Protein AF-A0A3D8GXR9-F1 (afdb_monomer_lite)

Organism: NCBI:txid262076

Secondary structure (DSSP, 8-state):
---------------S-GGGS-HHHHHHHHHHH--S-HHHHHHHHHHHHHHHHHHHTTGGGTTT--TT-HHHHHHHHHHHHTSTTGGGS-GGGSS-SSHHHHHHHHHHHHHHS---HHHHHHHHHHHHHHHHHHHHHHHH----------HHHHHHHHHHHHHTT--HHHHHHHHHHHHHHHHHTT---

Sequence (189 aa):
MLRNRSLPVAPAETKFNQAILSKFEQILLAFDLSKAPVNVKKDTIENLRQKWSKLISIDPYLNWIDIKDEGQCRWLVDQVQNSGLSVFVPLDFAYPVDNKGRLLLLFSALDRSTYDEKIKVLFINDLKNKWARKKRKDDTEKVQCNLNVDAITKKNIKKLADQRGLKMGEYIDAIVAEDKERVLGQSEP

pLDDT: mean 79.65, std 15.21, range [34.62, 95.75]

Structure (mmCIF, N/CA/C/O backbone):
data_AF-A0A3D8GXR9-F1
#
_entry.id   AF-A0A3D8GXR9-F1
#
loop_
_atom_site.group_PDB
_atom_site.id
_atom_site.type_symbol
_atom_site.label_atom_id
_atom_site.label_alt_id
_atom_site.label_comp_id
_atom_site.label_asym_id
_atom_site.label_entity_id
_atom_site.label_seq_id
_atom_site.pdbx_PDB_ins_code
_atom_site.Cartn_x
_atom_site.Cartn_y
_atom_site.Cartn_z
_atom_site.occupancy
_atom_site.B_iso_or_equiv
_atom_site.auth_seq_id
_atom_site.auth_comp_id
_atom_site.auth_asym_id
_atom_site.auth_atom_id
_atom_site.pdbx_PDB_model_num
ATOM 1 N N . MET A 1 1 ? 35.252 2.506 -10.114 1.00 34.62 1 MET A N 1
ATOM 2 C CA . MET A 1 1 ? 34.515 3.586 -10.812 1.00 34.62 1 MET A CA 1
ATOM 3 C C . MET A 1 1 ? 33.731 2.986 -11.977 1.00 34.62 1 MET A C 1
ATOM 5 O O . MET A 1 1 ? 34.304 2.771 -13.036 1.00 34.62 1 MET A O 1
ATOM 9 N N . LEU A 1 2 ? 32.452 2.652 -11.783 1.00 36.78 2 LEU A N 1
ATOM 10 C CA . LEU A 1 2 ? 31.582 2.140 -12.850 1.00 36.78 2 LEU A CA 1
ATOM 11 C C . LEU A 1 2 ? 30.746 3.309 -13.382 1.00 36.78 2 LEU A C 1
ATOM 13 O O . LEU A 1 2 ? 29.913 3.859 -12.667 1.00 36.78 2 LEU A O 1
ATOM 17 N N . ARG A 1 3 ? 31.033 3.745 -14.615 1.00 35.22 3 ARG A N 1
ATOM 18 C CA . ARG A 1 3 ? 30.284 4.809 -15.295 1.00 35.22 3 ARG A CA 1
ATOM 19 C C . ARG A 1 3 ? 28.872 4.306 -15.603 1.00 35.22 3 ARG A C 1
ATOM 21 O O . ARG A 1 3 ? 28.720 3.384 -16.401 1.00 35.22 3 ARG A O 1
ATOM 28 N N . ASN A 1 4 ? 27.861 4.958 -15.028 1.00 41.22 4 ASN A N 1
ATOM 29 C CA . ASN A 1 4 ? 26.480 4.905 -15.505 1.00 41.22 4 ASN A CA 1
ATOM 30 C C . ASN A 1 4 ? 26.454 5.339 -16.977 1.00 41.22 4 ASN A C 1
ATOM 32 O O . ASN A 1 4 ? 26.516 6.528 -17.280 1.00 41.22 4 ASN A O 1
ATOM 36 N N . ARG A 1 5 ? 26.395 4.379 -17.903 1.00 37.16 5 ARG A N 1
ATOM 37 C CA . ARG A 1 5 ? 26.027 4.647 -19.295 1.00 37.16 5 ARG A CA 1
ATOM 38 C C . ARG A 1 5 ? 24.507 4.622 -19.366 1.00 37.16 5 ARG A C 1
ATOM 40 O O . ARG A 1 5 ? 23.906 3.576 -19.588 1.00 37.16 5 ARG A O 1
ATOM 47 N N . SER A 1 6 ? 23.889 5.770 -19.115 1.00 43.78 6 SER A N 1
ATOM 48 C CA . SER A 1 6 ? 22.517 6.029 -19.537 1.00 43.78 6 SER A CA 1
ATOM 49 C C . SER A 1 6 ? 22.441 5.805 -21.048 1.00 43.78 6 SER A C 1
ATOM 51 O O . SER A 1 6 ? 23.196 6.403 -21.813 1.00 43.78 6 SER A O 1
ATOM 53 N N . LEU A 1 7 ? 21.575 4.884 -21.474 1.00 44.34 7 LEU A N 1
ATOM 54 C CA . LEU A 1 7 ? 21.291 4.669 -22.888 1.00 44.34 7 LEU A CA 1
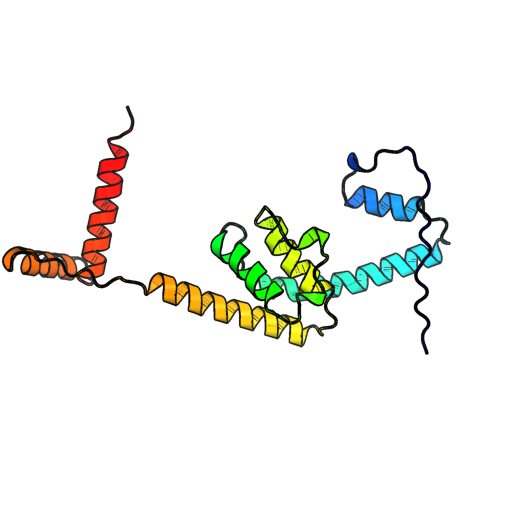ATOM 55 C C . LEU A 1 7 ? 20.668 5.958 -23.447 1.00 44.34 7 LEU A C 1
ATOM 57 O O . LEU A 1 7 ? 19.652 6.401 -22.906 1.00 44.34 7 LEU A O 1
ATOM 61 N N . PRO A 1 8 ? 21.218 6.560 -24.516 1.00 38.38 8 PRO A N 1
ATOM 62 C CA . PRO A 1 8 ? 20.509 7.588 -25.253 1.00 38.38 8 PRO A CA 1
ATOM 63 C C . PRO A 1 8 ? 19.414 6.880 -26.051 1.00 38.38 8 PRO A C 1
ATOM 65 O O . PRO A 1 8 ? 19.617 6.445 -27.184 1.00 38.38 8 PRO A O 1
ATOM 68 N N . VAL A 1 9 ? 18.250 6.700 -25.431 1.00 45.09 9 VAL A N 1
ATOM 69 C CA . VAL A 1 9 ? 17.035 6.322 -26.151 1.00 45.09 9 VAL A CA 1
ATOM 70 C C . VAL A 1 9 ? 16.564 7.589 -26.853 1.00 45.09 9 VAL A C 1
ATOM 72 O O . VAL A 1 9 ? 15.780 8.358 -26.308 1.00 45.09 9 VAL A O 1
ATOM 75 N N . ALA A 1 10 ? 17.112 7.860 -28.037 1.00 41.19 10 ALA A N 1
ATOM 76 C CA . ALA A 1 10 ? 16.493 8.827 -28.929 1.00 41.19 10 ALA A CA 1
ATOM 77 C C . ALA A 1 10 ? 15.095 8.279 -29.264 1.00 41.19 10 ALA A C 1
ATOM 79 O O . ALA A 1 10 ? 15.019 7.143 -29.749 1.00 41.19 10 ALA A O 1
ATOM 80 N N . PRO A 1 11 ? 14.001 9.008 -28.975 1.00 42.84 11 PRO A N 1
ATOM 81 C CA . PRO A 1 11 ? 12.680 8.565 -29.378 1.00 42.84 11 PRO A CA 1
ATOM 82 C C . PRO A 1 11 ? 12.699 8.460 -30.900 1.00 42.84 11 PRO A C 1
ATOM 84 O O . PRO A 1 11 ? 12.925 9.444 -31.601 1.00 42.84 11 PRO A O 1
ATOM 87 N N . ALA A 1 12 ? 12.543 7.244 -31.421 1.00 47.19 12 ALA A N 1
ATOM 88 C CA . ALA A 1 12 ? 12.293 7.074 -32.838 1.00 47.19 12 ALA A CA 1
ATOM 89 C C . ALA A 1 12 ? 10.987 7.817 -33.123 1.00 47.19 12 ALA A C 1
ATOM 91 O O . ALA A 1 12 ? 9.953 7.443 -32.565 1.00 47.19 12 ALA A O 1
ATOM 92 N N . GLU A 1 13 ? 11.055 8.879 -33.931 1.00 48.25 13 GLU A N 1
ATOM 93 C CA . GLU A 1 13 ? 9.899 9.619 -34.437 1.00 48.25 13 GLU A CA 1
ATOM 94 C C . GLU A 1 13 ? 9.012 8.659 -35.233 1.00 48.25 13 GLU A C 1
ATOM 96 O O . GLU A 1 13 ? 9.081 8.528 -36.452 1.00 48.25 13 GLU A O 1
ATOM 101 N N . THR A 1 14 ? 8.198 7.908 -34.511 1.00 49.50 14 THR A N 1
ATOM 102 C CA . THR A 1 14 ? 7.198 7.023 -35.063 1.00 49.50 14 THR A CA 1
ATOM 103 C C . THR A 1 14 ? 5.896 7.789 -34.956 1.00 49.50 14 THR A C 1
ATOM 105 O O . THR A 1 14 ? 5.399 8.038 -33.863 1.00 49.50 14 THR A O 1
ATOM 108 N N . LYS A 1 15 ? 5.316 8.157 -36.106 1.00 57.66 15 LYS A N 1
ATOM 109 C CA . LYS A 1 15 ? 3.950 8.709 -36.238 1.00 57.66 15 LYS A CA 1
ATOM 110 C C . LYS A 1 15 ? 2.859 7.707 -35.805 1.00 57.66 15 LYS A C 1
ATOM 112 O O . LYS A 1 15 ? 1.714 7.798 -36.234 1.00 57.66 15 LYS A O 1
ATOM 117 N N . PHE A 1 16 ? 3.228 6.705 -35.016 1.00 61.62 16 PHE A N 1
ATOM 118 C CA . PHE A 1 16 ? 2.377 5.630 -34.562 1.00 61.62 16 PHE A CA 1
ATOM 119 C C . PHE A 1 16 ? 1.828 6.000 -33.189 1.00 61.62 16 PHE A C 1
ATOM 121 O O . PHE A 1 16 ? 2.589 6.251 -32.253 1.00 61.62 16 PHE A O 1
ATOM 128 N N . ASN A 1 17 ? 0.503 6.037 -33.066 1.00 67.94 17 ASN A N 1
ATOM 129 C CA . ASN A 1 17 ? -0.137 6.304 -31.790 1.00 67.94 17 ASN A CA 1
ATOM 130 C C . ASN A 1 17 ? 0.010 5.083 -30.868 1.00 67.94 17 ASN A C 1
ATOM 132 O O . ASN A 1 17 ? -0.800 4.157 -30.892 1.00 67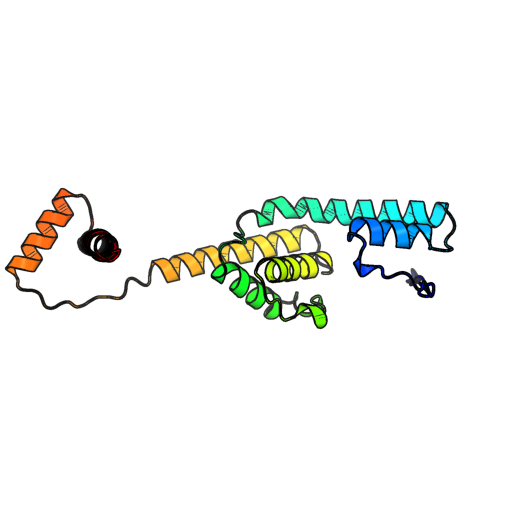.94 17 ASN A O 1
ATOM 136 N N . GLN A 1 18 ? 1.055 5.097 -30.041 1.00 62.25 18 GLN A N 1
ATOM 137 C CA . GLN A 1 18 ? 1.363 4.027 -29.090 1.00 62.25 18 GLN A CA 1
ATOM 138 C C . GLN A 1 18 ? 0.283 3.851 -28.006 1.00 62.25 18 GLN A C 1
ATOM 140 O O . GLN A 1 18 ? 0.263 2.816 -27.347 1.00 62.25 18 GLN A O 1
ATOM 145 N N . ALA A 1 19 ? -0.648 4.803 -27.846 1.00 69.06 19 ALA A N 1
ATOM 146 C CA . ALA A 1 19 ? -1.735 4.715 -26.866 1.00 69.06 19 ALA A CA 1
ATOM 147 C C . ALA A 1 19 ? -2.765 3.611 -27.174 1.00 69.06 19 ALA A C 1
ATOM 149 O O . ALA A 1 19 ? -3.547 3.254 -26.298 1.00 69.06 19 ALA A O 1
ATOM 150 N N . ILE A 1 20 ? -2.768 3.074 -28.399 1.00 77.88 20 ILE A N 1
ATOM 151 C CA . ILE A 1 20 ? -3.655 1.976 -28.818 1.00 77.88 20 ILE A CA 1
ATOM 152 C C . ILE A 1 20 ? -3.109 0.616 -28.344 1.00 77.88 20 ILE A C 1
ATOM 154 O O . ILE A 1 20 ? -3.858 -0.348 -28.215 1.00 77.88 20 ILE A O 1
ATOM 158 N N . LEU A 1 21 ? -1.807 0.539 -28.059 1.00 79.94 21 LEU A N 1
ATOM 159 C CA . LEU A 1 21 ? -1.147 -0.681 -27.608 1.00 79.94 21 LEU A CA 1
ATOM 160 C C . LEU A 1 21 ? -1.296 -0.869 -26.099 1.00 79.94 21 LEU A C 1
ATOM 162 O O . LEU A 1 21 ? -1.211 0.087 -25.322 1.00 79.94 21 LEU A O 1
ATOM 166 N N . SER A 1 22 ? -1.413 -2.122 -25.669 1.00 83.00 22 SER A N 1
ATOM 167 C CA . SER A 1 22 ? -1.255 -2.490 -24.265 1.00 83.00 22 SER A CA 1
ATOM 168 C C . SER A 1 22 ? 0.151 -2.140 -23.760 1.00 83.00 22 SER A C 1
ATOM 170 O O . SER A 1 22 ? 1.116 -2.074 -24.523 1.00 83.00 22 SER A O 1
ATOM 172 N N . LYS A 1 23 ? 0.313 -1.966 -22.441 1.00 78.88 23 LYS A N 1
ATOM 173 C CA . LYS A 1 23 ? 1.634 -1.671 -21.847 1.00 78.88 23 LYS A CA 1
ATOM 174 C C . LYS A 1 23 ? 2.688 -2.723 -22.201 1.00 78.88 23 LYS A C 1
ATOM 176 O O . LYS A 1 23 ? 3.853 -2.386 -22.371 1.00 78.88 23 LYS A O 1
ATOM 181 N N . PHE A 1 24 ? 2.283 -3.987 -22.309 1.00 79.62 24 PHE A N 1
ATOM 182 C CA . PHE A 1 24 ? 3.176 -5.074 -22.695 1.00 79.62 24 PHE A CA 1
ATOM 183 C C . PHE A 1 24 ? 3.666 -4.915 -24.141 1.00 79.62 24 PHE A C 1
ATOM 185 O O . PHE A 1 24 ? 4.868 -4.969 -24.391 1.00 79.62 24 PHE A O 1
ATOM 192 N N . GLU A 1 25 ? 2.759 -4.629 -25.075 1.00 84.56 25 GLU A N 1
ATOM 193 C CA . GLU A 1 25 ? 3.096 -4.385 -26.483 1.00 84.56 25 GLU A CA 1
ATOM 194 C C . GLU A 1 25 ? 3.952 -3.129 -26.665 1.00 84.56 25 GLU A C 1
ATOM 196 O O . GLU A 1 25 ? 4.867 -3.132 -27.481 1.00 84.56 25 GLU A O 1
ATOM 201 N N . GLN A 1 26 ? 3.723 -2.078 -25.870 1.00 83.25 26 GLN A N 1
ATOM 202 C CA . GLN A 1 26 ? 4.579 -0.886 -25.870 1.00 83.25 26 GLN A CA 1
ATOM 203 C C . GLN A 1 26 ? 6.020 -1.220 -25.454 1.00 83.25 26 GLN A C 1
ATOM 205 O O . GLN A 1 26 ? 6.968 -0.734 -26.071 1.00 83.25 26 GLN A O 1
ATOM 210 N N . ILE A 1 27 ? 6.202 -2.072 -24.436 1.00 84.50 27 ILE A N 1
ATOM 211 C CA . ILE A 1 27 ? 7.532 -2.526 -24.004 1.00 84.50 27 ILE A CA 1
ATOM 212 C C . ILE A 1 27 ? 8.196 -3.356 -25.107 1.00 84.50 27 ILE A C 1
ATOM 214 O O . ILE A 1 27 ? 9.360 -3.112 -25.423 1.00 84.50 27 ILE A O 1
ATOM 218 N N . LEU A 1 28 ? 7.470 -4.303 -25.711 1.00 85.56 28 LEU A N 1
ATOM 219 C CA . LEU A 1 28 ? 7.991 -5.111 -26.819 1.00 85.56 28 LEU A CA 1
ATOM 220 C C . LEU A 1 28 ? 8.413 -4.234 -27.999 1.00 85.56 28 LEU A C 1
ATOM 222 O O . LEU A 1 28 ? 9.552 -4.325 -28.452 1.00 85.56 28 LEU A O 1
ATOM 226 N N . LEU A 1 29 ? 7.547 -3.308 -28.413 1.00 87.19 29 LEU A N 1
ATOM 227 C CA . LEU A 1 29 ? 7.825 -2.375 -29.498 1.00 87.19 29 LEU A CA 1
ATOM 228 C C . LEU A 1 29 ? 9.066 -1.519 -29.205 1.00 87.19 29 LEU A C 1
ATOM 230 O O . LEU A 1 29 ? 9.876 -1.285 -30.099 1.00 87.19 29 LEU A O 1
ATOM 234 N N . ALA A 1 30 ? 9.264 -1.082 -27.958 1.00 86.56 30 ALA A N 1
ATOM 235 C CA . ALA A 1 30 ? 10.462 -0.339 -27.569 1.00 86.56 30 ALA A CA 1
ATOM 236 C C . ALA A 1 30 ? 11.746 -1.173 -27.738 1.00 86.56 30 ALA A C 1
ATOM 238 O O . ALA A 1 30 ? 12.772 -0.651 -28.187 1.00 86.56 30 ALA A O 1
ATOM 239 N N . PHE A 1 31 ? 11.701 -2.470 -27.419 1.00 86.38 31 PHE A N 1
ATOM 240 C CA . PHE A 1 31 ? 12.819 -3.376 -27.680 1.00 86.38 31 PHE A CA 1
ATOM 241 C C . PHE A 1 31 ? 13.012 -3.638 -29.171 1.00 86.38 31 PHE A C 1
ATOM 243 O O . PHE A 1 31 ? 14.158 -3.648 -29.620 1.00 86.38 31 PHE A O 1
ATOM 250 N N . ASP A 1 32 ? 11.944 -3.795 -29.947 1.00 85.31 32 ASP A N 1
ATOM 251 C CA . ASP A 1 32 ? 12.024 -4.058 -31.386 1.00 85.31 32 ASP A CA 1
ATOM 252 C C . ASP A 1 32 ? 12.586 -2.857 -32.154 1.00 85.31 32 ASP A C 1
ATOM 254 O O . ASP A 1 32 ? 13.546 -3.005 -32.913 1.00 85.31 32 ASP A O 1
ATOM 258 N N . LEU A 1 33 ? 12.083 -1.651 -31.873 1.00 87.25 33 LEU A N 1
ATOM 259 C CA . LEU A 1 33 ? 12.524 -0.398 -32.498 1.00 87.25 33 LEU A CA 1
ATOM 260 C C . LEU A 1 33 ? 13.903 0.078 -32.023 1.00 87.25 33 LEU A C 1
ATOM 262 O O . LEU A 1 33 ? 14.523 0.936 -32.657 1.00 87.25 33 LEU A O 1
ATOM 266 N N . SER A 1 34 ? 14.407 -0.455 -30.909 1.00 86.44 34 SER A N 1
ATOM 267 C CA . SER A 1 34 ? 15.740 -0.120 -30.418 1.00 86.44 34 SER A CA 1
ATOM 268 C C . SER A 1 34 ? 16.815 -0.531 -31.430 1.00 86.44 34 SER A C 1
ATOM 270 O O . SER A 1 34 ? 16.902 -1.689 -31.841 1.00 86.44 34 SER A O 1
ATOM 272 N N . LYS A 1 35 ? 17.705 0.407 -31.777 1.00 90.06 35 LYS A N 1
ATOM 273 C CA . LYS A 1 35 ? 18.884 0.160 -32.632 1.00 90.06 35 LYS A CA 1
ATOM 274 C C . LYS A 1 35 ? 20.005 -0.605 -31.914 1.00 90.06 35 LYS A C 1
ATOM 276 O O . LYS A 1 35 ? 21.075 -0.805 -32.484 1.00 90.06 35 LYS A O 1
ATOM 281 N N . ALA A 1 36 ? 19.801 -0.987 -30.653 1.00 87.38 36 ALA A N 1
ATOM 282 C CA . ALA A 1 36 ? 20.802 -1.714 -29.888 1.00 87.38 36 ALA A CA 1
ATOM 283 C C . ALA A 1 36 ? 21.084 -3.098 -30.510 1.00 87.38 36 ALA A C 1
ATOM 285 O O . ALA A 1 36 ? 20.162 -3.755 -30.998 1.00 87.38 36 ALA A O 1
ATOM 286 N N . PRO A 1 37 ? 22.331 -3.588 -30.457 1.00 91.56 37 PRO A N 1
ATOM 287 C CA . PRO A 1 37 ? 22.656 -4.958 -30.839 1.00 91.56 37 PRO A CA 1
ATOM 288 C C . PRO A 1 37 ? 21.847 -6.006 -30.054 1.00 91.56 37 PRO A C 1
ATOM 290 O O . PRO A 1 37 ? 21.495 -5.800 -28.890 1.00 91.56 37 PRO A O 1
ATOM 293 N N . VAL A 1 38 ? 21.580 -7.162 -30.672 1.00 89.38 38 VAL A N 1
ATOM 294 C CA . VAL A 1 38 ? 20.742 -8.230 -30.088 1.00 89.38 38 VAL A CA 1
ATOM 295 C C . VAL A 1 38 ? 21.271 -8.723 -28.737 1.00 89.38 38 VAL A C 1
ATOM 297 O O . VAL A 1 38 ? 20.482 -8.978 -27.832 1.00 89.38 38 VAL A O 1
ATOM 300 N N . ASN A 1 39 ? 22.590 -8.829 -28.568 1.00 90.38 39 ASN A N 1
ATOM 301 C CA . ASN A 1 39 ? 23.204 -9.203 -27.290 1.00 90.38 39 ASN A CA 1
ATOM 302 C C . ASN A 1 39 ? 22.903 -8.175 -26.188 1.00 90.38 39 ASN A C 1
ATOM 304 O O . ASN A 1 39 ? 22.475 -8.562 -25.110 1.00 90.38 39 ASN A O 1
ATOM 308 N N . VAL A 1 40 ? 22.995 -6.875 -26.486 1.00 89.19 40 VAL A N 1
ATOM 309 C CA . VAL A 1 40 ? 22.658 -5.809 -25.526 1.00 89.19 40 VAL A CA 1
ATOM 310 C C . VAL A 1 40 ? 21.181 -5.868 -25.134 1.00 89.19 40 VAL A C 1
ATOM 312 O O . VAL A 1 40 ? 20.845 -5.692 -23.963 1.00 89.19 40 VAL A O 1
ATOM 315 N N . LYS A 1 41 ? 20.284 -6.153 -26.089 1.00 88.62 41 LYS A N 1
ATOM 316 C CA . LYS A 1 41 ? 18.857 -6.358 -25.795 1.00 88.62 41 LYS A CA 1
ATOM 317 C C . LYS A 1 41 ? 18.651 -7.561 -24.867 1.00 88.62 41 LYS A C 1
ATOM 319 O O . LYS A 1 41 ? 17.957 -7.423 -23.864 1.00 88.62 41 LYS A O 1
ATOM 324 N N . LYS A 1 42 ? 19.291 -8.702 -25.154 1.00 89.25 42 LYS A N 1
ATOM 325 C CA . LYS A 1 42 ? 19.232 -9.910 -24.308 1.00 89.25 42 LYS A CA 1
ATOM 326 C C . LYS A 1 42 ? 19.735 -9.643 -22.890 1.00 89.25 42 LYS A C 1
ATOM 328 O O . LYS A 1 42 ? 19.021 -9.945 -21.939 1.00 89.25 42 LYS A O 1
ATOM 333 N N . ASP A 1 43 ? 20.895 -9.005 -22.750 1.00 90.94 43 ASP A N 1
ATOM 334 C CA . ASP A 1 43 ? 21.467 -8.654 -21.446 1.00 90.94 43 ASP A CA 1
ATOM 335 C C . ASP A 1 43 ? 20.557 -7.687 -20.681 1.00 90.94 43 ASP A C 1
ATOM 337 O O . ASP A 1 43 ? 20.410 -7.777 -19.463 1.00 90.94 43 ASP A O 1
ATOM 341 N N . THR A 1 44 ? 19.909 -6.756 -21.385 1.00 88.88 44 THR A N 1
ATOM 342 C CA . THR A 1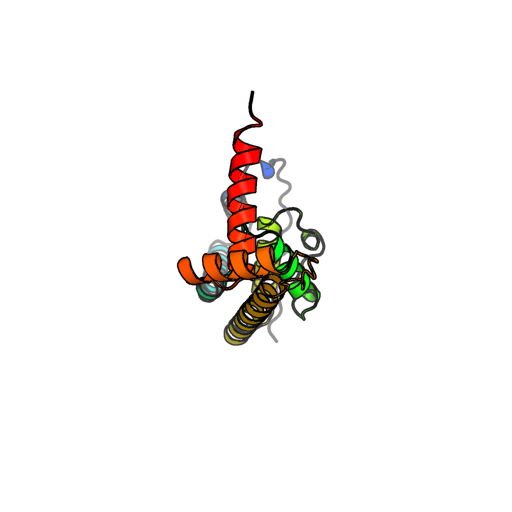 44 ? 18.949 -5.826 -20.777 1.00 88.88 44 THR A CA 1
ATOM 343 C C . THR A 1 44 ? 17.714 -6.563 -20.270 1.00 88.88 44 THR A C 1
ATOM 345 O O . THR A 1 44 ? 17.291 -6.320 -19.142 1.00 88.88 44 THR A O 1
ATOM 348 N N . ILE A 1 45 ? 17.153 -7.478 -21.067 1.00 88.25 45 ILE A N 1
ATOM 349 C CA . ILE A 1 45 ? 16.004 -8.299 -20.667 1.00 88.25 45 ILE A CA 1
ATOM 350 C C . ILE A 1 45 ? 16.362 -9.144 -19.444 1.00 88.25 45 ILE A C 1
ATOM 352 O O . ILE A 1 45 ? 15.600 -9.156 -18.483 1.00 88.25 45 ILE A O 1
ATOM 356 N N . GLU A 1 46 ? 17.527 -9.791 -19.437 1.00 90.00 46 GLU A N 1
ATOM 357 C CA . GLU A 1 46 ? 17.964 -10.612 -18.305 1.00 90.00 46 GLU A CA 1
ATOM 358 C C . GLU A 1 46 ? 18.154 -9.766 -17.036 1.00 90.00 46 GLU A C 1
ATOM 360 O O . GLU A 1 46 ? 17.649 -10.112 -15.967 1.00 90.00 46 GLU A O 1
ATOM 365 N N . ASN A 1 47 ? 18.768 -8.585 -17.158 1.00 87.62 47 ASN A N 1
ATOM 366 C CA . ASN A 1 47 ? 18.886 -7.637 -16.049 1.00 87.62 47 ASN A CA 1
ATOM 367 C C . ASN A 1 47 ? 17.521 -7.164 -15.527 1.00 87.62 47 ASN A C 1
ATOM 369 O O . ASN A 1 47 ? 17.335 -7.035 -14.315 1.00 87.62 47 ASN A O 1
ATOM 373 N N . LEU A 1 48 ? 16.561 -6.882 -16.413 1.00 85.50 48 LEU A N 1
ATOM 374 C CA . LEU A 1 48 ? 15.198 -6.518 -16.014 1.00 85.50 48 LEU A CA 1
ATOM 375 C C . LEU A 1 48 ? 14.511 -7.678 -15.298 1.00 85.50 48 LEU A C 1
ATOM 377 O O . LEU A 1 48 ? 13.894 -7.465 -14.260 1.00 85.50 48 LEU A O 1
ATOM 381 N N . ARG A 1 49 ? 14.687 -8.904 -15.793 1.00 85.25 49 ARG A N 1
ATOM 382 C CA . ARG A 1 49 ? 14.121 -10.118 -15.206 1.00 85.25 49 ARG A CA 1
ATOM 383 C C . ARG A 1 49 ? 14.634 -10.350 -13.785 1.00 85.25 49 ARG A C 1
ATOM 385 O O . ARG A 1 49 ? 13.831 -10.575 -12.885 1.00 85.25 49 ARG A O 1
ATOM 392 N N . GLN A 1 50 ? 15.940 -10.194 -13.564 1.00 82.56 50 GLN A N 1
ATOM 393 C CA . GLN A 1 50 ? 16.555 -10.282 -12.234 1.00 82.56 50 GLN A CA 1
ATOM 394 C C . GLN A 1 50 ? 16.120 -9.152 -11.294 1.00 82.56 50 GLN A C 1
ATOM 396 O O . GLN A 1 50 ? 16.009 -9.351 -10.084 1.00 82.56 50 GLN A O 1
ATOM 401 N N . LYS A 1 51 ? 15.888 -7.944 -11.820 1.00 80.12 51 LYS A N 1
ATOM 402 C CA . LYS A 1 51 ? 15.338 -6.844 -11.016 1.00 80.12 51 LYS A CA 1
ATOM 403 C C . LYS A 1 51 ? 13.898 -7.139 -10.615 1.00 80.12 51 LYS A C 1
ATOM 405 O O . LYS A 1 51 ? 13.581 -7.031 -9.439 1.00 80.12 51 LYS A O 1
ATOM 410 N N . TRP A 1 52 ? 13.056 -7.556 -11.558 1.00 80.31 52 TRP A N 1
ATOM 411 C CA . TRP A 1 52 ? 11.648 -7.861 -11.308 1.00 80.31 52 TRP A CA 1
ATOM 412 C C . TRP A 1 52 ? 11.452 -9.078 -10.404 1.00 80.31 52 TRP A C 1
ATOM 414 O O . TRP A 1 52 ? 10.562 -9.051 -9.560 1.00 80.31 52 TRP A O 1
ATOM 424 N N . SER A 1 53 ? 12.308 -10.103 -10.480 1.00 76.56 53 SER A N 1
ATOM 425 C CA . SER A 1 53 ? 12.220 -11.256 -9.572 1.00 76.56 53 SER A CA 1
ATOM 426 C C . SER A 1 53 ? 12.401 -10.864 -8.102 1.00 76.56 53 SER A C 1
ATOM 428 O O . SER A 1 53 ? 11.768 -11.454 -7.234 1.00 76.56 53 SER A O 1
ATOM 430 N N . LYS A 1 54 ? 13.220 -9.843 -7.817 1.00 72.19 54 LYS A N 1
ATOM 431 C CA . LYS A 1 54 ? 13.392 -9.287 -6.462 1.00 72.19 54 LYS A CA 1
ATOM 432 C C . LYS A 1 54 ? 12.205 -8.444 -5.994 1.00 72.19 54 LYS A C 1
ATOM 434 O O . LYS A 1 54 ? 12.078 -8.196 -4.805 1.00 72.19 54 LYS A O 1
ATOM 439 N N . LEU A 1 55 ? 11.366 -7.961 -6.909 1.00 71.88 55 LEU A N 1
ATOM 440 C CA . LEU A 1 55 ? 10.143 -7.241 -6.543 1.00 71.88 55 LEU A CA 1
ATOM 441 C C . LEU A 1 55 ? 9.057 -8.234 -6.113 1.00 71.88 55 LEU A C 1
ATOM 443 O O . LEU A 1 55 ? 8.373 -8.010 -5.119 1.00 71.88 55 LEU A O 1
ATOM 447 N N . ILE A 1 56 ? 8.973 -9.378 -6.803 1.00 66.06 56 ILE A N 1
ATOM 448 C CA . ILE A 1 56 ? 8.025 -10.461 -6.496 1.00 66.06 56 ILE A CA 1
ATOM 449 C C . ILE A 1 56 ? 8.232 -11.019 -5.079 1.00 66.06 56 ILE A C 1
ATOM 451 O O . ILE A 1 56 ? 7.264 -11.406 -4.432 1.00 66.06 56 ILE A O 1
ATOM 455 N N . SER A 1 57 ? 9.461 -11.036 -4.551 1.00 74.50 57 SER A N 1
ATOM 456 C CA . SER A 1 57 ? 9.717 -11.579 -3.208 1.00 74.50 57 SER A CA 1
ATOM 457 C C . SER A 1 57 ? 9.093 -10.758 -2.071 1.00 74.50 57 SER A C 1
ATOM 459 O O . SER A 1 57 ? 8.873 -11.287 -0.982 1.00 74.50 57 SER A O 1
ATOM 461 N N . ILE A 1 58 ? 8.751 -9.491 -2.323 1.00 79.88 58 ILE A N 1
ATOM 462 C CA . ILE A 1 58 ? 8.134 -8.589 -1.341 1.00 79.88 58 ILE A CA 1
ATOM 463 C C . ILE A 1 58 ? 6.600 -8.702 -1.350 1.00 79.88 58 ILE A C 1
ATOM 465 O O . ILE A 1 58 ? 5.952 -8.400 -0.347 1.00 79.88 58 ILE A O 1
ATOM 469 N N . ASP A 1 59 ? 6.019 -9.192 -2.446 1.00 82.19 59 ASP A N 1
ATOM 470 C CA . ASP A 1 59 ? 4.572 -9.303 -2.664 1.00 82.19 59 ASP A CA 1
ATOM 471 C C . ASP A 1 59 ? 3.813 -10.011 -1.517 1.00 82.19 59 ASP A C 1
ATOM 473 O O . ASP A 1 59 ? 2.812 -9.472 -1.032 1.00 82.19 59 ASP A O 1
ATOM 477 N N . PRO A 1 60 ? 4.315 -11.123 -0.930 1.00 86.69 60 PRO A N 1
ATOM 478 C CA . PRO A 1 60 ? 3.630 -11.788 0.180 1.00 86.69 60 PRO A CA 1
ATOM 479 C C . PRO A 1 60 ? 3.414 -10.901 1.416 1.00 86.69 60 PRO A C 1
ATOM 481 O O . PRO A 1 60 ? 2.485 -11.133 2.196 1.00 86.69 60 PRO A O 1
ATOM 484 N N . TYR A 1 61 ? 4.252 -9.877 1.609 1.00 87.44 61 TYR A N 1
ATOM 485 C CA . TYR A 1 61 ? 4.155 -8.946 2.734 1.00 87.44 61 TYR A CA 1
ATOM 486 C C . TYR A 1 61 ? 3.093 -7.861 2.526 1.00 87.44 61 TYR A C 1
ATOM 488 O O . TYR A 1 61 ? 2.747 -7.167 3.482 1.00 87.44 61 TYR A O 1
ATOM 496 N N . LEU A 1 62 ? 2.543 -7.725 1.316 1.00 89.25 62 LEU A N 1
ATOM 497 C CA . LEU A 1 62 ? 1.558 -6.704 0.948 1.00 89.25 62 LEU A CA 1
ATOM 498 C C . LEU A 1 62 ? 0.109 -7.219 0.987 1.00 89.25 62 LEU A C 1
ATOM 500 O O . LEU A 1 62 ? -0.819 -6.419 0.932 1.00 89.25 62 LEU A O 1
ATOM 504 N N . ASN A 1 63 ? -0.101 -8.522 1.205 1.00 90.31 63 ASN A N 1
ATOM 505 C CA . ASN A 1 63 ? -1.419 -9.183 1.224 1.00 90.31 63 ASN A CA 1
ATOM 506 C C . ASN A 1 63 ? -2.433 -8.642 2.254 1.00 90.31 63 ASN A C 1
ATOM 508 O O . ASN A 1 63 ? -3.609 -8.985 2.201 1.00 90.31 63 ASN A O 1
ATOM 512 N N . TRP A 1 64 ? -1.996 -7.847 3.233 1.00 93.69 64 TRP A N 1
ATOM 513 C CA . TRP A 1 64 ? -2.885 -7.228 4.227 1.00 93.69 64 TRP A CA 1
ATOM 514 C C . TRP A 1 64 ? -3.512 -5.914 3.739 1.00 93.69 64 TRP A C 1
ATOM 516 O O . TRP A 1 64 ? -4.321 -5.320 4.458 1.00 93.69 64 TRP A O 1
ATOM 526 N N . ILE A 1 65 ? -3.101 -5.435 2.565 1.00 93.81 65 ILE A N 1
ATOM 527 C CA . ILE A 1 65 ? -3.621 -4.224 1.950 1.00 93.81 65 ILE A CA 1
ATOM 528 C C . ILE A 1 65 ? -4.840 -4.590 1.100 1.00 93.81 65 ILE A C 1
ATOM 530 O O . ILE A 1 65 ? -4.744 -5.373 0.157 1.00 93.81 65 ILE A O 1
ATOM 534 N N . ASP A 1 66 ? -5.983 -4.002 1.426 1.00 92.56 66 ASP A N 1
ATOM 535 C CA . ASP A 1 66 ? -7.233 -4.134 0.700 1.00 92.56 66 ASP A CA 1
ATOM 536 C C . ASP A 1 66 ? -7.434 -2.923 -0.219 1.00 92.56 66 ASP A C 1
ATOM 538 O O . ASP A 1 66 ? -7.681 -1.802 0.221 1.00 92.56 66 ASP A O 1
ATOM 542 N N . ILE A 1 67 ? -7.370 -3.156 -1.531 1.00 92.06 67 ILE A N 1
ATOM 543 C CA . ILE A 1 67 ? -7.600 -2.122 -2.551 1.00 92.06 67 ILE A CA 1
ATOM 544 C C . ILE A 1 67 ? -9.020 -1.532 -2.500 1.00 92.06 67 ILE A C 1
ATOM 546 O O . ILE A 1 67 ? -9.254 -0.436 -3.017 1.00 92.06 67 ILE A O 1
ATOM 550 N N . LYS A 1 68 ? -9.984 -2.247 -1.907 1.00 92.12 68 LYS A N 1
ATOM 551 C CA . LYS A 1 68 ? -11.359 -1.765 -1.737 1.00 92.12 68 LYS A CA 1
ATOM 552 C C . LYS A 1 68 ? -11.498 -0.838 -0.530 1.00 92.12 68 LYS A C 1
ATOM 554 O O . LYS A 1 68 ? -12.428 -0.036 -0.502 1.00 92.12 68 LYS A O 1
ATOM 559 N N . ASP A 1 69 ? -10.569 -0.896 0.423 1.00 92.12 69 ASP A N 1
ATOM 560 C CA . ASP A 1 69 ? -10.524 0.006 1.570 1.00 92.12 69 ASP A CA 1
ATOM 561 C C . ASP A 1 69 ? -9.881 1.338 1.153 1.00 92.12 69 ASP A C 1
ATOM 563 O O . ASP A 1 69 ? -8.659 1.522 1.152 1.00 92.12 69 ASP A O 1
ATOM 567 N N . GLU A 1 70 ? -10.723 2.294 0.756 1.00 91.00 70 GLU A N 1
ATOM 568 C CA . GLU A 1 70 ? -10.267 3.629 0.367 1.00 91.00 70 GLU A CA 1
ATOM 569 C C . GLU A 1 70 ? -9.550 4.361 1.512 1.00 91.00 70 GLU A C 1
ATOM 571 O O . GLU A 1 70 ? -8.577 5.081 1.265 1.00 91.00 70 GLU A O 1
ATOM 576 N N . GLY A 1 71 ? -9.981 4.154 2.759 1.00 90.88 71 GLY A N 1
ATOM 577 C CA . GLY A 1 71 ? -9.352 4.755 3.933 1.00 90.88 71 GLY A CA 1
ATOM 578 C C . GLY A 1 71 ? -7.918 4.263 4.107 1.00 90.88 71 GLY A C 1
ATOM 579 O O . GLY A 1 71 ? -7.003 5.069 4.292 1.00 90.88 71 GLY A O 1
ATOM 580 N N . GLN A 1 72 ? -7.708 2.953 3.964 1.00 93.88 72 GLN A N 1
ATOM 581 C CA . GLN A 1 72 ? -6.378 2.349 3.978 1.00 93.88 72 GLN A CA 1
ATOM 582 C C . GLN A 1 72 ? -5.520 2.856 2.818 1.00 93.88 72 GLN A C 1
ATOM 584 O O . GLN A 1 72 ? -4.373 3.251 3.030 1.00 93.88 72 GLN A O 1
ATOM 589 N N . CYS A 1 73 ? -6.071 2.893 1.603 1.00 93.31 73 CYS A N 1
ATOM 590 C CA . CYS A 1 73 ? -5.342 3.336 0.416 1.00 93.31 73 CYS A CA 1
ATOM 591 C C . CYS A 1 73 ? -4.881 4.797 0.526 1.00 93.31 73 CYS A C 1
ATOM 593 O O . CYS A 1 73 ? -3.743 5.106 0.177 1.00 93.31 73 CYS A O 1
ATOM 595 N N . ARG A 1 74 ? -5.735 5.701 1.026 1.00 92.12 74 ARG A N 1
ATOM 596 C CA . ARG A 1 74 ? -5.362 7.105 1.273 1.00 92.12 74 ARG A CA 1
ATOM 597 C C . ARG A 1 74 ? -4.314 7.213 2.377 1.00 92.12 74 ARG A C 1
ATOM 599 O O . ARG A 1 74 ? -3.286 7.851 2.177 1.00 92.12 74 ARG A O 1
ATOM 606 N N . TRP A 1 75 ? -4.521 6.509 3.489 1.00 94.62 75 TRP A N 1
ATOM 607 C CA . TRP A 1 75 ? -3.570 6.492 4.599 1.00 94.62 75 TRP A CA 1
ATOM 608 C C . TRP A 1 75 ? -2.175 6.008 4.171 1.00 94.62 75 TRP A C 1
ATOM 610 O O . TRP A 1 75 ? -1.171 6.565 4.612 1.00 94.62 75 TRP A O 1
ATOM 620 N N . LEU A 1 76 ? -2.088 5.009 3.287 1.00 94.19 76 LEU A N 1
ATOM 621 C CA . LEU A 1 76 ? -0.812 4.529 2.752 1.00 94.19 76 LEU A CA 1
ATOM 622 C C . LEU A 1 76 ? -0.061 5.612 1.970 1.00 94.19 76 LEU A C 1
ATOM 624 O O . LEU A 1 76 ? 1.156 5.718 2.123 1.00 94.19 76 LEU A O 1
ATOM 628 N N . VAL A 1 77 ? -0.759 6.436 1.180 1.00 91.94 77 VAL A N 1
ATOM 629 C CA . VAL A 1 77 ? -0.136 7.579 0.487 1.00 91.94 77 VAL A CA 1
ATOM 630 C C . VAL A 1 77 ? 0.467 8.545 1.496 1.00 91.94 77 VAL A C 1
ATOM 632 O O . VAL A 1 77 ? 1.636 8.905 1.356 1.00 91.94 77 VAL A O 1
ATOM 635 N N . ASP A 1 78 ? -0.275 8.885 2.552 1.00 91.94 78 ASP A N 1
ATOM 636 C CA . ASP A 1 78 ? 0.226 9.768 3.606 1.00 91.94 78 ASP A CA 1
ATOM 637 C C . ASP A 1 78 ? 1.472 9.173 4.274 1.00 91.94 78 ASP A C 1
ATOM 639 O O . ASP A 1 78 ? 2.431 9.887 4.564 1.00 91.94 78 ASP A O 1
ATOM 643 N N . GLN A 1 79 ? 1.502 7.857 4.514 1.00 93.81 79 GLN A N 1
ATOM 644 C CA . GLN A 1 79 ? 2.683 7.208 5.089 1.00 93.81 79 GLN A CA 1
ATOM 645 C C . GLN A 1 79 ? 3.892 7.261 4.155 1.00 93.81 79 GLN A C 1
ATOM 647 O O . GLN A 1 79 ? 5.007 7.471 4.629 1.00 93.81 79 GLN A O 1
ATOM 652 N N . VAL A 1 80 ? 3.699 7.102 2.843 1.00 91.62 80 VAL A N 1
ATOM 653 C CA . VAL A 1 80 ? 4.792 7.234 1.870 1.00 91.62 80 VAL A CA 1
ATOM 654 C C . VAL A 1 80 ? 5.314 8.667 1.848 1.00 91.62 80 VAL A C 1
ATOM 656 O O . VAL A 1 80 ? 6.523 8.866 1.978 1.00 91.62 80 VAL A O 1
ATOM 659 N N . GLN A 1 81 ? 4.421 9.656 1.755 1.00 89.56 81 GLN A N 1
ATOM 660 C CA . GLN A 1 81 ? 4.771 11.079 1.711 1.00 89.56 81 GLN A CA 1
ATOM 661 C C . GLN A 1 81 ? 5.504 11.544 2.979 1.00 89.56 81 GLN A C 1
ATOM 663 O O . GLN A 1 81 ? 6.461 12.307 2.888 1.00 89.56 81 GLN A O 1
ATOM 668 N N . ASN A 1 82 ? 5.119 11.027 4.148 1.00 90.19 82 ASN A N 1
ATOM 669 C CA . ASN A 1 82 ? 5.747 11.356 5.433 1.00 90.19 82 ASN A CA 1
ATOM 670 C C . ASN A 1 82 ? 6.979 10.496 5.767 1.00 90.19 82 ASN A C 1
ATOM 672 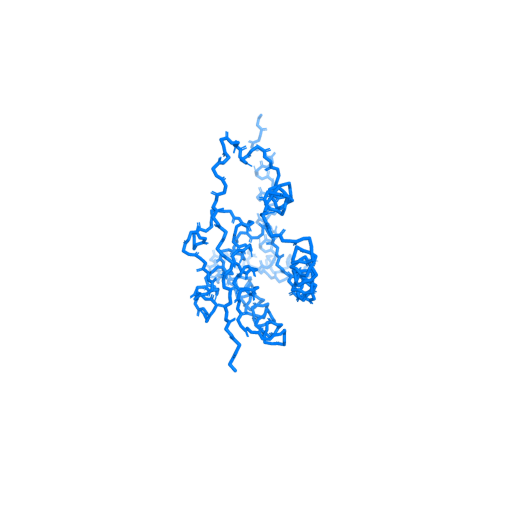O O . ASN A 1 82 ? 7.551 10.620 6.850 1.00 90.19 82 ASN A O 1
ATOM 676 N N . SER A 1 83 ? 7.384 9.601 4.868 1.00 89.12 83 SER A N 1
ATOM 677 C CA . SER A 1 83 ? 8.561 8.753 5.046 1.00 89.12 83 SER A CA 1
ATOM 678 C C . SER A 1 83 ? 9.712 9.194 4.144 1.00 89.12 83 SER A C 1
ATOM 680 O O . SER A 1 83 ? 9.552 10.006 3.231 1.00 89.12 83 SER A O 1
ATOM 682 N N . GLY A 1 84 ? 10.879 8.574 4.339 1.00 87.00 84 GLY A N 1
ATOM 683 C CA . GLY A 1 84 ? 12.008 8.706 3.415 1.00 87.00 84 GLY A CA 1
ATOM 684 C C . GLY A 1 84 ? 11.728 8.175 2.001 1.00 87.00 84 GLY A C 1
ATOM 685 O O . GLY A 1 84 ? 12.553 8.381 1.114 1.00 87.00 84 GLY A O 1
ATOM 686 N N . LEU A 1 85 ? 10.584 7.513 1.768 1.00 88.19 85 LEU A N 1
ATOM 687 C CA . LEU A 1 85 ? 10.195 7.032 0.443 1.00 88.19 85 LEU A CA 1
ATOM 688 C C . LEU A 1 85 ? 9.658 8.129 -0.483 1.00 88.19 85 LEU A C 1
ATOM 690 O O . LEU A 1 85 ? 9.654 7.936 -1.698 1.00 88.19 85 LEU A O 1
ATOM 694 N N . SER A 1 86 ? 9.243 9.276 0.061 1.00 87.12 86 SER A N 1
ATOM 695 C CA . SER A 1 86 ? 8.696 10.403 -0.708 1.00 87.12 86 SER A CA 1
ATOM 696 C C . SER A 1 86 ? 9.620 10.874 -1.836 1.00 87.12 86 SER A C 1
ATOM 698 O O . SER A 1 86 ? 9.152 11.171 -2.930 1.00 87.12 86 SER A O 1
ATOM 700 N N . VAL A 1 87 ? 10.938 10.840 -1.616 1.00 87.62 87 VAL A N 1
ATOM 701 C CA . VAL A 1 87 ? 11.969 11.220 -2.602 1.00 87.62 87 VAL A CA 1
ATOM 702 C C . VAL A 1 87 ? 11.954 10.320 -3.846 1.00 87.62 87 VAL A C 1
ATOM 704 O O . VAL A 1 87 ? 12.403 10.722 -4.918 1.00 87.62 87 VAL A O 1
ATOM 707 N N . PHE A 1 88 ? 11.433 9.097 -3.728 1.00 86.06 88 PHE A N 1
ATOM 708 C CA . PHE A 1 88 ? 11.370 8.141 -4.833 1.00 86.06 88 PHE A CA 1
ATOM 709 C C . PHE A 1 88 ? 10.052 8.198 -5.614 1.00 86.06 88 PHE A C 1
ATOM 711 O O . PHE A 1 88 ? 9.958 7.549 -6.661 1.00 86.06 88 PHE A O 1
ATOM 718 N N . VAL A 1 89 ? 9.071 8.978 -5.147 1.00 83.44 89 VAL A N 1
ATOM 719 C CA . VAL A 1 89 ? 7.782 9.178 -5.817 1.00 83.44 89 VAL A CA 1
ATOM 720 C C . VAL A 1 89 ? 7.956 10.181 -6.964 1.00 83.44 89 VAL A C 1
ATOM 722 O O . VAL A 1 89 ? 8.365 11.318 -6.726 1.00 83.44 89 VAL A O 1
ATOM 725 N N . PRO A 1 90 ? 7.662 9.802 -8.221 1.00 75.00 90 PRO A N 1
ATOM 726 C CA . PRO A 1 90 ? 7.660 10.753 -9.329 1.00 75.00 90 PRO A CA 1
ATOM 727 C C . PRO A 1 90 ? 6.602 11.843 -9.113 1.00 75.00 90 PRO A C 1
ATOM 729 O O . PRO A 1 90 ? 5.488 11.535 -8.694 1.00 75.00 90 PRO A O 1
ATOM 732 N N . LEU A 1 91 ? 6.922 13.096 -9.452 1.00 70.75 91 LEU A N 1
ATOM 733 C CA . LEU A 1 91 ? 6.009 14.241 -9.296 1.00 70.75 91 LEU A CA 1
ATOM 734 C C . LEU A 1 91 ? 4.663 14.017 -10.004 1.00 70.75 91 LEU A C 1
ATOM 736 O O . LEU A 1 91 ? 3.613 14.282 -9.424 1.00 70.75 91 LEU A O 1
ATOM 740 N N . ASP A 1 92 ? 4.693 13.420 -11.197 1.00 67.88 92 ASP A N 1
ATOM 741 C CA . ASP A 1 92 ? 3.498 13.100 -11.993 1.00 67.88 92 ASP A CA 1
ATOM 742 C C . ASP A 1 92 ? 2.591 12.043 -11.335 1.00 67.88 92 ASP A C 1
ATOM 744 O O . ASP A 1 92 ? 1.445 11.857 -11.737 1.00 67.88 92 ASP A O 1
ATOM 748 N N . PHE A 1 93 ? 3.099 11.337 -10.322 1.00 67.44 93 PHE A N 1
ATOM 749 C CA . PHE A 1 93 ? 2.394 10.301 -9.570 1.00 67.44 93 PHE A CA 1
ATOM 750 C C . PHE A 1 93 ? 2.064 10.715 -8.133 1.00 67.44 93 PHE A C 1
ATOM 752 O O . PHE A 1 93 ? 1.517 9.902 -7.396 1.00 67.44 93 PHE A O 1
ATOM 759 N N . ALA A 1 94 ? 2.360 11.951 -7.716 1.00 66.62 94 ALA A N 1
ATOM 760 C CA . ALA A 1 94 ? 2.203 12.379 -6.324 1.00 66.62 94 ALA A CA 1
ATOM 761 C C . ALA A 1 94 ? 0.737 12.434 -5.845 1.00 66.62 94 ALA A C 1
ATOM 763 O O . ALA A 1 94 ? 0.489 12.328 -4.642 1.00 66.62 94 ALA A O 1
ATOM 764 N N . TYR A 1 95 ? -0.223 12.556 -6.772 1.00 73.00 95 TYR A N 1
ATOM 765 C CA . TYR A 1 95 ? -1.649 12.737 -6.473 1.00 73.00 95 TYR A CA 1
ATOM 766 C C . TYR A 1 95 ? -2.541 11.715 -7.200 1.00 73.00 95 TYR A C 1
ATOM 768 O O . TYR A 1 95 ? -3.260 12.058 -8.139 1.00 73.00 95 TYR A O 1
ATOM 776 N N . PRO A 1 96 ? -2.506 10.438 -6.790 1.00 79.75 96 PRO A N 1
ATOM 777 C CA . PRO A 1 96 ? -3.336 9.397 -7.382 1.00 79.75 96 PRO A CA 1
ATOM 778 C C . PRO A 1 96 ? -4.828 9.600 -7.066 1.00 79.75 96 PRO A C 1
ATOM 780 O O . PRO A 1 96 ? -5.234 9.775 -5.910 1.00 79.75 96 PRO A O 1
ATOM 783 N N . VAL A 1 97 ? -5.652 9.531 -8.115 1.00 80.25 97 VAL A N 1
ATOM 784 C CA . VAL A 1 97 ? -7.106 9.748 -8.041 1.00 80.25 97 VAL A CA 1
ATOM 785 C C . VAL A 1 97 ? -7.837 8.503 -7.525 1.00 80.25 97 VAL A C 1
ATOM 787 O O . VAL A 1 97 ? -8.778 8.625 -6.741 1.00 80.25 97 VAL A O 1
ATOM 790 N N . ASP A 1 98 ? -7.379 7.308 -7.903 1.00 88.75 98 ASP A N 1
ATOM 791 C CA . ASP A 1 98 ? -8.003 6.027 -7.574 1.00 88.75 98 ASP A CA 1
ATOM 792 C C . ASP A 1 98 ? -7.156 5.175 -6.610 1.00 88.75 98 ASP A C 1
ATOM 794 O O . ASP A 1 98 ? -5.952 5.377 -6.431 1.00 88.75 98 ASP A O 1
ATOM 798 N N . ASN A 1 99 ? -7.784 4.179 -5.978 1.00 89.44 99 ASN A N 1
ATOM 799 C CA . ASN A 1 99 ? -7.094 3.286 -5.039 1.00 89.44 99 ASN A CA 1
ATOM 800 C C . ASN A 1 99 ? -5.975 2.487 -5.713 1.00 89.44 99 ASN A C 1
ATOM 802 O O . ASN A 1 99 ? -4.922 2.267 -5.118 1.00 89.44 99 ASN A O 1
ATOM 806 N N . LYS A 1 100 ? -6.158 2.105 -6.979 1.00 89.12 100 LYS A N 1
ATOM 807 C CA . LYS A 1 100 ? -5.125 1.404 -7.741 1.00 89.12 100 LYS A CA 1
ATOM 808 C C . LYS A 1 100 ? -3.883 2.275 -7.926 1.00 89.12 100 LYS A C 1
ATOM 810 O O . LYS A 1 100 ? -2.775 1.797 -7.694 1.00 89.12 100 LYS A O 1
ATOM 815 N N . GLY A 1 101 ? -4.049 3.547 -8.285 1.00 87.31 101 GLY A N 1
ATOM 816 C CA . GLY A 1 101 ? -2.964 4.518 -8.366 1.00 87.31 101 GLY A CA 1
ATOM 817 C C . GLY A 1 101 ? -2.274 4.734 -7.020 1.00 87.31 101 GLY A C 1
ATOM 818 O O . GLY A 1 101 ? -1.047 4.780 -6.971 1.00 87.31 101 GLY A O 1
ATOM 819 N N . ARG A 1 102 ? -3.037 4.784 -5.920 1.00 89.94 102 ARG A N 1
ATOM 820 C CA . ARG A 1 102 ? -2.499 4.905 -4.549 1.00 89.94 102 ARG A CA 1
ATOM 821 C C . ARG A 1 102 ? -1.590 3.736 -4.179 1.00 89.94 102 ARG A C 1
ATOM 823 O O . ARG A 1 102 ? -0.500 3.950 -3.653 1.00 89.94 102 ARG A O 1
ATOM 830 N N . LEU A 1 103 ? -1.993 2.510 -4.505 1.00 90.31 103 LEU A N 1
ATOM 831 C CA . LEU A 1 103 ? -1.159 1.328 -4.277 1.00 90.31 103 LEU A CA 1
ATOM 832 C C . LEU A 1 103 ? 0.072 1.305 -5.179 1.00 90.31 103 LEU A C 1
ATOM 834 O O . LEU A 1 103 ? 1.176 1.040 -4.709 1.00 90.31 103 LEU A O 1
ATOM 838 N N . LEU A 1 104 ? -0.092 1.648 -6.459 1.00 87.06 104 LEU A N 1
ATOM 839 C CA . LEU A 1 104 ? 1.032 1.746 -7.388 1.00 87.06 104 LEU A CA 1
ATOM 840 C C . LEU A 1 104 ? 2.054 2.799 -6.951 1.00 87.06 104 LEU A C 1
ATOM 842 O O . LEU A 1 104 ? 3.244 2.598 -7.170 1.00 87.06 104 LEU A O 1
ATOM 846 N N . LEU A 1 105 ? 1.625 3.883 -6.300 1.00 89.69 105 LEU A N 1
ATOM 847 C CA . LEU A 1 105 ? 2.529 4.868 -5.711 1.00 89.69 105 LEU A CA 1
ATOM 848 C C . LEU A 1 105 ? 3.419 4.211 -4.652 1.00 89.69 105 LEU A C 1
ATOM 850 O O . LEU A 1 105 ? 4.641 4.288 -4.770 1.00 89.69 105 LEU A O 1
ATOM 854 N N . LEU A 1 106 ? 2.832 3.507 -3.679 1.00 89.81 106 LEU A N 1
ATOM 855 C CA . LEU A 1 106 ? 3.588 2.774 -2.657 1.00 89.81 106 LEU A CA 1
ATOM 856 C C . LEU A 1 106 ? 4.555 1.765 -3.286 1.00 89.81 106 LEU A C 1
ATOM 858 O O . LEU A 1 106 ? 5.736 1.753 -2.937 1.00 89.81 106 LEU A O 1
ATOM 862 N N . PHE A 1 107 ? 4.072 0.950 -4.225 1.00 87.88 107 PHE A N 1
ATOM 863 C CA . PHE A 1 107 ? 4.889 -0.075 -4.877 1.00 87.88 107 PHE A CA 1
ATOM 864 C C . PHE A 1 107 ? 6.037 0.560 -5.654 1.00 87.88 107 PHE A C 1
ATOM 866 O O . PHE A 1 107 ? 7.190 0.204 -5.450 1.00 87.88 107 PHE A O 1
ATOM 873 N N . SER A 1 108 ? 5.755 1.589 -6.452 1.00 85.69 108 SER A N 1
ATOM 874 C CA . SER A 1 108 ? 6.788 2.291 -7.213 1.00 85.69 108 SER A CA 1
ATOM 875 C C . SER A 1 108 ? 7.834 2.957 -6.314 1.00 85.69 108 SER A C 1
ATOM 877 O O . SER A 1 108 ? 9.019 2.929 -6.646 1.00 85.69 108 SER A O 1
ATOM 879 N N . ALA A 1 109 ? 7.432 3.514 -5.168 1.00 89.75 109 ALA A N 1
ATOM 880 C CA . ALA A 1 109 ? 8.350 4.122 -4.213 1.00 89.75 109 ALA A CA 1
ATOM 881 C C . ALA A 1 109 ? 9.257 3.065 -3.565 1.00 89.75 109 ALA A C 1
ATOM 883 O O . ALA A 1 109 ? 10.471 3.260 -3.483 1.00 89.75 109 ALA A O 1
ATOM 884 N N . LEU A 1 110 ? 8.695 1.917 -3.174 1.00 88.81 110 LEU A N 1
ATOM 885 C CA . LEU A 1 110 ? 9.455 0.777 -2.660 1.00 88.81 110 LEU A CA 1
ATOM 886 C C . LEU A 1 110 ? 10.399 0.208 -3.723 1.00 88.81 110 LEU A C 1
ATOM 888 O O . LEU A 1 110 ? 11.569 -0.027 -3.429 1.00 88.81 110 LEU A O 1
ATOM 892 N N . ASP A 1 111 ? 9.948 0.034 -4.959 1.00 84.88 111 ASP A N 1
ATOM 893 C CA . ASP A 1 111 ? 10.747 -0.516 -6.056 1.00 84.88 111 ASP A CA 1
ATOM 894 C C . ASP A 1 111 ? 11.929 0.387 -6.417 1.00 84.88 111 ASP A C 1
ATOM 896 O O . ASP A 1 111 ? 13.039 -0.099 -6.639 1.00 84.88 111 ASP A O 1
ATOM 900 N N . ARG A 1 112 ? 11.702 1.707 -6.441 1.00 85.19 112 ARG A N 1
ATOM 901 C CA . ARG A 1 112 ? 12.716 2.723 -6.768 1.00 85.19 112 ARG A CA 1
ATOM 902 C C . ARG A 1 112 ? 13.644 3.048 -5.601 1.00 85.19 112 ARG A C 1
ATOM 904 O O . ARG A 1 112 ? 14.719 3.601 -5.834 1.00 85.19 112 ARG A O 1
ATOM 911 N N . SER A 1 113 ? 13.240 2.732 -4.372 1.00 87.19 113 SER A N 1
ATOM 912 C CA . SER A 1 113 ? 14.072 2.959 -3.195 1.00 87.19 113 SER A CA 1
ATOM 913 C C . SER A 1 113 ? 15.365 2.150 -3.255 1.00 87.19 113 SER A C 1
ATOM 915 O O . SER A 1 113 ? 15.410 1.015 -3.734 1.00 87.19 113 SER A O 1
ATOM 917 N N . THR A 1 114 ? 16.426 2.724 -2.696 1.00 86.25 114 THR A N 1
ATOM 918 C CA . THR A 1 114 ? 17.727 2.062 -2.525 1.00 86.25 114 THR A CA 1
ATOM 919 C C . THR A 1 114 ? 17.750 1.076 -1.354 1.00 86.25 114 THR A C 1
ATOM 921 O O . THR A 1 114 ? 18.815 0.583 -0.988 1.00 86.25 114 THR A O 1
ATOM 924 N N . TYR A 1 115 ? 16.595 0.798 -0.746 1.00 87.06 115 TYR A N 1
ATOM 925 C CA . TYR A 1 115 ? 16.485 -0.095 0.398 1.00 87.06 115 TYR A CA 1
ATOM 926 C C . TYR A 1 115 ? 16.776 -1.535 -0.013 1.00 87.06 115 TYR A C 1
ATOM 928 O O . TYR A 1 115 ? 16.396 -1.982 -1.099 1.00 87.06 115 TYR A O 1
ATOM 936 N N . ASP A 1 116 ? 17.437 -2.271 0.874 1.00 87.50 116 ASP A N 1
ATOM 937 C CA . ASP A 1 116 ? 17.530 -3.714 0.726 1.00 87.50 116 ASP A CA 1
ATOM 938 C C . ASP A 1 116 ? 16.173 -4.376 1.024 1.00 87.50 116 ASP A C 1
ATOM 940 O O . ASP A 1 116 ? 15.237 -3.761 1.543 1.00 87.50 116 ASP A O 1
ATOM 944 N N . GLU A 1 117 ? 16.055 -5.652 0.671 1.00 86.31 117 GLU A N 1
ATOM 945 C CA . GLU A 1 117 ? 14.825 -6.416 0.870 1.00 86.31 117 GLU A CA 1
ATOM 946 C C . GLU A 1 117 ? 14.400 -6.475 2.344 1.00 86.31 117 GLU A C 1
ATOM 948 O O . GLU A 1 117 ? 13.219 -6.324 2.652 1.00 86.31 117 GLU A O 1
ATOM 953 N N . LYS A 1 118 ? 15.352 -6.612 3.275 1.00 88.94 118 LYS A N 1
ATOM 954 C CA . LYS A 1 118 ? 15.056 -6.702 4.712 1.00 88.94 118 LYS A CA 1
ATOM 955 C C . LYS A 1 118 ? 14.452 -5.401 5.232 1.00 88.94 118 LYS A C 1
ATOM 957 O O . LYS A 1 118 ? 13.470 -5.439 5.967 1.00 88.94 118 LYS A O 1
ATOM 962 N N . ILE A 1 119 ? 14.998 -4.257 4.829 1.00 90.50 119 ILE A N 1
ATOM 963 C CA . ILE A 1 119 ? 14.506 -2.927 5.189 1.00 90.50 119 ILE A CA 1
ATOM 964 C C . ILE A 1 119 ? 13.115 -2.705 4.593 1.00 90.50 119 ILE A C 1
ATOM 966 O O . ILE A 1 119 ? 12.232 -2.220 5.298 1.00 90.50 119 ILE A O 1
ATOM 970 N N . LYS A 1 120 ? 12.880 -3.106 3.335 1.00 90.94 120 LYS A N 1
ATOM 971 C CA . LYS A 1 120 ? 11.543 -3.022 2.719 1.00 90.94 120 LYS A CA 1
ATOM 972 C C . LYS A 1 120 ? 10.518 -3.850 3.493 1.00 90.94 120 LYS A C 1
ATOM 974 O O . LYS A 1 120 ? 9.450 -3.341 3.821 1.00 90.94 120 LYS A O 1
ATOM 979 N N . VAL A 1 121 ? 10.860 -5.086 3.857 1.00 91.75 121 VAL A N 1
ATOM 980 C CA . VAL A 1 121 ? 9.996 -5.956 4.669 1.00 91.75 121 VAL A CA 1
ATOM 981 C C . VAL A 1 121 ? 9.725 -5.351 6.050 1.00 91.75 121 VAL A C 1
ATOM 983 O O . VAL A 1 121 ? 8.581 -5.350 6.506 1.00 91.75 121 VAL A O 1
ATOM 986 N N . LEU A 1 122 ? 10.745 -4.798 6.714 1.00 93.12 122 LEU A N 1
ATOM 987 C CA . LEU A 1 122 ? 10.582 -4.115 8.001 1.00 93.12 122 LEU A CA 1
ATOM 988 C C . LEU A 1 122 ? 9.651 -2.907 7.888 1.00 93.12 122 LEU A C 1
ATOM 990 O O . LEU A 1 122 ? 8.761 -2.749 8.721 1.00 93.12 122 LEU A O 1
ATOM 994 N N . PHE A 1 123 ? 9.816 -2.098 6.844 1.00 93.06 123 PHE A N 1
ATOM 995 C CA . PHE A 1 123 ? 8.955 -0.953 6.577 1.00 93.06 123 PHE A CA 1
ATOM 996 C C . PHE A 1 123 ? 7.498 -1.382 6.353 1.00 93.06 123 PHE A C 1
ATOM 998 O O . PHE A 1 123 ? 6.591 -0.838 6.977 1.00 93.06 123 PHE A O 1
ATOM 1005 N N . ILE A 1 124 ? 7.258 -2.407 5.531 1.00 94.00 124 ILE A N 1
ATOM 1006 C CA . ILE A 1 124 ? 5.905 -2.922 5.273 1.00 94.00 124 ILE A CA 1
ATOM 1007 C C . ILE A 1 124 ? 5.270 -3.482 6.552 1.00 94.00 124 ILE A C 1
ATOM 1009 O O . ILE A 1 124 ? 4.094 -3.234 6.822 1.00 94.00 124 ILE A O 1
ATOM 1013 N N . ASN A 1 125 ? 6.038 -4.197 7.376 1.00 93.94 125 ASN A N 1
ATOM 1014 C CA . ASN A 1 125 ? 5.551 -4.699 8.660 1.00 93.94 125 ASN A CA 1
ATOM 1015 C C . ASN A 1 125 ? 5.240 -3.567 9.650 1.00 93.94 125 ASN A C 1
ATOM 1017 O O . ASN A 1 125 ? 4.251 -3.650 10.381 1.00 93.94 125 ASN A O 1
ATOM 1021 N N . ASP A 1 126 ? 6.039 -2.500 9.670 1.00 94.62 126 ASP A N 1
ATOM 1022 C CA . ASP A 1 126 ? 5.745 -1.301 10.458 1.00 94.62 126 ASP A CA 1
ATOM 1023 C C . ASP A 1 126 ? 4.430 -0.648 10.006 1.00 94.62 126 ASP A C 1
ATOM 1025 O O . ASP A 1 126 ? 3.562 -0.377 10.840 1.00 94.62 126 ASP A O 1
ATOM 1029 N N . LEU A 1 127 ? 4.217 -0.502 8.693 1.00 95.25 127 LEU A N 1
ATOM 1030 C CA . LEU A 1 127 ? 2.947 -0.020 8.143 1.00 95.25 127 LEU A CA 1
ATOM 1031 C C . LEU A 1 127 ? 1.771 -0.903 8.569 1.00 95.25 127 LEU A C 1
ATOM 1033 O O . LEU A 1 127 ? 0.773 -0.393 9.079 1.00 95.25 127 LEU A O 1
ATOM 1037 N N . LYS A 1 128 ? 1.899 -2.226 8.437 1.00 95.75 128 LYS A N 1
ATOM 1038 C CA . LYS A 1 128 ? 0.864 -3.181 8.855 1.00 95.75 128 LYS A CA 1
ATOM 1039 C C . LYS A 1 128 ? 0.484 -2.991 10.322 1.00 95.75 128 LYS A C 1
ATOM 1041 O O . LYS A 1 128 ? -0.696 -2.937 10.670 1.00 95.75 128 LYS A O 1
ATOM 1046 N N . ASN A 1 129 ? 1.486 -2.856 11.187 1.00 94.50 129 ASN A N 1
ATOM 1047 C CA . ASN A 1 129 ? 1.284 -2.665 12.619 1.00 94.50 129 ASN A CA 1
ATOM 1048 C C . ASN A 1 129 ? 0.635 -1.311 12.934 1.00 94.50 129 ASN A C 1
ATOM 1050 O O . ASN A 1 129 ? -0.273 -1.246 13.766 1.00 94.50 129 ASN A O 1
ATOM 1054 N N . LYS A 1 130 ? 1.068 -0.232 12.272 1.00 95.25 130 LYS A N 1
ATOM 1055 C CA . LYS A 1 130 ? 0.468 1.102 12.413 1.00 95.25 130 LYS A CA 1
ATOM 1056 C C . LYS A 1 130 ? -0.990 1.109 11.968 1.00 95.25 130 LYS A C 1
ATOM 1058 O O . LYS A 1 130 ? -1.830 1.630 12.699 1.00 95.25 130 LYS A O 1
ATOM 1063 N N . TRP A 1 131 ? -1.298 0.473 10.840 1.00 95.31 131 TRP A N 1
ATOM 1064 C CA . TRP A 1 131 ? -2.668 0.337 10.357 1.00 95.31 131 TRP A CA 1
ATOM 1065 C C . TRP A 1 131 ? -3.537 -0.450 11.335 1.00 95.31 131 TRP A C 1
ATOM 1067 O O . TRP A 1 131 ? -4.601 0.021 11.719 1.00 95.31 131 TRP A O 1
ATOM 1077 N N . ALA A 1 132 ? -3.059 -1.596 11.827 1.00 91.50 132 ALA A N 1
ATOM 1078 C CA . ALA A 1 132 ? -3.793 -2.388 12.812 1.00 91.50 132 ALA A CA 1
ATOM 1079 C C . ALA A 1 132 ? -4.092 -1.592 14.096 1.00 91.50 132 ALA A C 1
ATOM 1081 O O . ALA A 1 132 ? -5.172 -1.725 14.667 1.00 91.50 132 ALA A O 1
ATOM 1082 N N . ARG A 1 133 ? -3.161 -0.741 14.549 1.00 91.56 133 ARG A N 1
ATOM 1083 C CA . ARG A 1 133 ? -3.388 0.160 15.692 1.00 91.56 133 ARG A CA 1
ATOM 1084 C C . ARG A 1 133 ? -4.397 1.257 15.370 1.00 91.56 133 ARG A C 1
ATOM 1086 O O . ARG A 1 133 ? -5.239 1.534 16.216 1.00 91.56 133 ARG A O 1
ATOM 1093 N N . LYS A 1 134 ? -4.307 1.876 14.188 1.00 90.00 134 LYS A N 1
ATOM 1094 C CA . LYS A 1 134 ? -5.255 2.903 13.737 1.00 90.00 134 LYS A CA 1
ATOM 1095 C C . LYS A 1 134 ? -6.665 2.324 13.647 1.00 90.00 134 LYS A C 1
ATOM 1097 O O . LYS A 1 134 ? -7.543 2.821 14.329 1.00 90.00 134 LYS A O 1
ATOM 1102 N N . LYS A 1 135 ? -6.835 1.210 12.934 1.00 87.75 135 LYS A N 1
ATOM 1103 C CA . LYS A 1 135 ? -8.122 0.523 12.797 1.00 87.75 135 LYS A CA 1
ATOM 1104 C C . LYS A 1 135 ? -8.719 0.155 14.151 1.00 87.75 135 LYS A C 1
ATOM 1106 O O . LYS A 1 135 ? -9.877 0.438 14.395 1.00 87.75 135 LYS A O 1
ATOM 1111 N N . ARG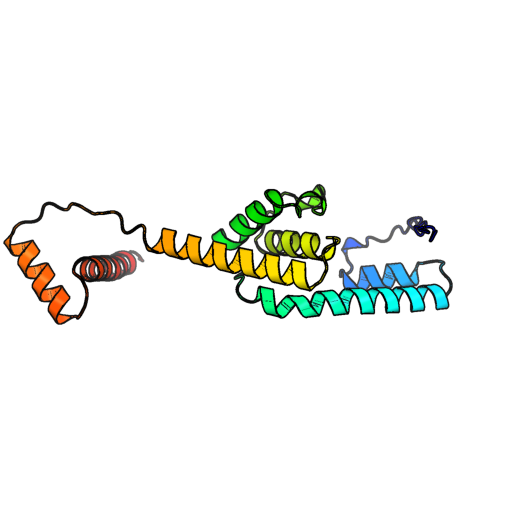 A 1 136 ? -7.906 -0.370 15.077 1.00 82.38 136 ARG A N 1
ATOM 1112 C CA . ARG A 1 136 ? -8.366 -0.602 16.453 1.00 82.38 136 ARG A CA 1
ATOM 1113 C C . ARG A 1 136 ? -8.840 0.683 17.114 1.00 82.38 136 ARG A C 1
ATOM 1115 O O . ARG A 1 136 ? -9.882 0.639 17.737 1.00 82.38 136 ARG A O 1
ATOM 1122 N N . LYS A 1 137 ? -8.112 1.801 17.020 1.00 80.31 137 LYS A N 1
ATOM 1123 C CA . LYS A 1 137 ? -8.565 3.076 17.604 1.00 80.31 137 LYS A CA 1
ATOM 1124 C C . LYS A 1 137 ? -9.892 3.529 17.008 1.00 80.31 137 LYS A C 1
ATOM 1126 O O . LYS A 1 137 ? -10.778 3.851 17.785 1.00 80.31 137 LYS A O 1
ATOM 1131 N N . ASP A 1 138 ? -10.027 3.464 15.690 1.00 75.69 138 ASP A N 1
ATOM 1132 C CA . ASP A 1 138 ? -11.261 3.819 14.988 1.00 75.69 138 ASP A CA 1
ATOM 1133 C C . ASP A 1 138 ? -12.418 2.885 15.428 1.00 75.69 138 ASP A C 1
ATOM 1135 O O . ASP A 1 138 ? -13.512 3.354 15.724 1.00 75.69 138 ASP A O 1
ATOM 1139 N N . ASP A 1 139 ? -12.156 1.586 15.633 1.00 66.00 139 ASP A N 1
ATOM 1140 C CA . ASP A 1 139 ? -13.121 0.618 16.190 1.00 66.00 139 ASP A CA 1
ATOM 1141 C C . ASP A 1 139 ? -13.388 0.821 17.705 1.00 66.00 139 ASP A C 1
ATOM 1143 O O . ASP A 1 139 ? -14.400 0.356 18.238 1.00 66.00 139 ASP A O 1
ATOM 1147 N N . THR A 1 140 ? -12.473 1.477 18.435 1.00 56.44 140 THR A N 1
ATOM 1148 C CA . THR A 1 140 ? -12.584 1.742 19.885 1.00 56.44 140 THR A CA 1
ATOM 1149 C C . THR A 1 140 ? -13.107 3.142 20.195 1.00 56.44 140 THR A C 1
ATOM 1151 O O . THR A 1 140 ? -13.374 3.419 21.365 1.00 56.44 140 THR A O 1
ATOM 1154 N N . GLU A 1 141 ? -13.330 4.009 19.202 1.00 55.25 141 GLU A N 1
ATOM 1155 C CA . GLU A 1 141 ? -14.150 5.222 19.346 1.00 55.25 141 GLU A CA 1
ATOM 1156 C C . GLU A 1 141 ? -15.634 4.845 19.527 1.00 55.25 141 GLU A C 1
ATOM 1158 O O . GLU A 1 141 ? -16.543 5.348 18.874 1.00 55.25 141 GLU A O 1
ATOM 1163 N N . LYS A 1 142 ? -15.913 3.961 20.491 1.00 54.97 142 LYS A N 1
ATOM 1164 C CA . LYS A 1 142 ? -17.203 3.886 21.160 1.00 54.97 142 LYS A CA 1
ATOM 1165 C C . LYS A 1 142 ? -17.366 5.207 21.900 1.00 54.97 142 LYS A C 1
ATOM 1167 O O . LYS A 1 142 ? -16.882 5.370 23.020 1.00 54.97 142 LYS A O 1
ATOM 1172 N N . VAL A 1 143 ? -17.994 6.177 21.246 1.00 56.94 143 VAL A N 1
ATOM 1173 C CA . VAL A 1 143 ? -18.341 7.453 21.870 1.00 56.94 143 VAL A CA 1
ATOM 1174 C C . VAL A 1 143 ? -19.232 7.145 23.070 1.00 56.94 143 VAL A C 1
ATOM 1176 O O . VAL A 1 143 ? -20.237 6.444 22.945 1.00 56.94 143 VAL A O 1
ATOM 1179 N N . GLN A 1 144 ? -18.857 7.633 24.253 1.00 52.44 144 GLN A N 1
ATOM 1180 C CA . GLN A 1 144 ? -19.673 7.453 25.448 1.00 52.44 144 GLN A CA 1
ATOM 1181 C C . GLN A 1 144 ? -21.017 8.167 25.243 1.00 52.44 144 GLN A C 1
ATOM 1183 O O . GLN A 1 144 ? -21.113 9.389 25.346 1.00 52.44 144 GLN A O 1
ATOM 1188 N N . CYS A 1 145 ? -22.063 7.399 24.948 1.00 58.81 145 CYS A N 1
ATOM 1189 C CA . CYS A 1 145 ? -23.412 7.920 24.799 1.00 58.81 145 CYS A CA 1
ATOM 1190 C C . CYS A 1 145 ? -24.071 8.009 26.183 1.00 58.81 145 CYS A C 1
ATOM 1192 O O . CYS A 1 145 ? -24.537 7.011 26.739 1.00 58.81 145 CYS A O 1
ATOM 1194 N N . ASN A 1 146 ? -24.080 9.206 26.771 1.00 66.88 146 ASN A N 1
ATOM 1195 C CA . ASN A 1 146 ? -24.819 9.469 28.004 1.00 66.88 146 ASN A CA 1
ATOM 1196 C C . ASN A 1 146 ? -26.302 9.674 27.663 1.00 66.88 146 ASN A C 1
ATOM 1198 O O . ASN A 1 146 ? -26.751 10.798 27.456 1.00 66.88 146 ASN A O 1
ATOM 1202 N N . LEU A 1 147 ? -27.059 8.581 27.578 1.00 71.62 147 LEU A N 1
ATOM 1203 C CA . LEU A 1 147 ? -28.511 8.633 27.414 1.00 71.62 147 LEU A CA 1
ATOM 1204 C C . LEU A 1 147 ? -29.192 8.706 28.780 1.00 71.62 147 LEU A C 1
ATOM 1206 O O . LEU A 1 147 ? -29.016 7.825 29.626 1.00 71.62 147 LEU A O 1
ATOM 1210 N N . ASN A 1 148 ? -30.015 9.734 28.970 1.00 73.69 148 ASN A N 1
ATOM 1211 C CA . ASN A 1 148 ? -30.948 9.790 30.086 1.00 73.69 148 ASN A CA 1
ATOM 1212 C C . ASN A 1 148 ? -32.168 8.938 29.731 1.00 73.69 148 ASN A C 1
ATOM 1214 O O . ASN A 1 148 ? -33.015 9.338 28.940 1.00 73.69 148 ASN A O 1
ATOM 1218 N N . VAL A 1 149 ? -32.224 7.744 30.309 1.00 79.19 149 VAL A N 1
ATOM 1219 C CA . VAL A 1 149 ? -33.354 6.817 30.216 1.00 79.19 149 VAL A CA 1
ATOM 1220 C C . VAL A 1 149 ? -33.888 6.530 31.609 1.00 79.19 149 VAL A C 1
ATOM 1222 O O . VAL A 1 149 ? -33.122 6.474 32.576 1.00 79.19 149 VAL A O 1
ATOM 1225 N N . ASP A 1 150 ? -35.195 6.292 31.699 1.00 84.06 150 ASP A N 1
ATOM 1226 C CA . ASP A 1 150 ? -35.837 5.904 32.950 1.00 84.06 150 ASP A CA 1
ATOM 1227 C C . ASP A 1 150 ? -35.175 4.666 33.569 1.00 84.06 150 ASP A C 1
ATOM 1229 O O . ASP A 1 150 ? -34.698 3.756 32.879 1.00 84.06 150 ASP A O 1
ATOM 1233 N N . ALA A 1 151 ? -35.183 4.599 34.903 1.00 80.88 151 ALA A N 1
ATOM 1234 C CA . ALA A 1 151 ? -34.547 3.516 35.654 1.00 80.88 151 ALA A CA 1
ATOM 1235 C C . ALA A 1 151 ? -35.081 2.125 35.260 1.00 80.88 151 ALA A C 1
ATOM 1237 O O . ALA A 1 151 ? -34.330 1.145 35.241 1.00 80.88 151 ALA A O 1
ATOM 1238 N N . ILE A 1 152 ? -36.366 2.048 34.904 1.00 84.25 152 ILE A N 1
ATOM 1239 C CA . ILE A 1 152 ? -37.031 0.824 34.442 1.00 84.25 152 ILE A CA 1
ATOM 1240 C C . ILE A 1 152 ? -36.478 0.409 33.074 1.00 84.25 152 ILE A C 1
ATOM 1242 O O . ILE A 1 152 ? -36.067 -0.738 32.895 1.00 84.25 152 ILE A O 1
ATOM 1246 N N . THR A 1 153 ? -36.381 1.354 32.139 1.00 82.94 153 THR A N 1
ATOM 1247 C CA . THR A 1 153 ? -35.839 1.143 30.791 1.00 82.94 153 THR A CA 1
ATOM 1248 C C . THR A 1 153 ? -34.387 0.680 30.853 1.00 82.94 153 THR A C 1
ATOM 1250 O O . THR A 1 153 ? -34.032 -0.323 30.237 1.00 82.94 153 THR A O 1
ATOM 1253 N N . LYS A 1 154 ? -33.560 1.309 31.696 1.00 84.38 154 LYS A N 1
ATOM 1254 C CA . LYS A 1 154 ? -32.171 0.882 31.928 1.00 84.38 154 LYS A CA 1
ATOM 1255 C C . LYS A 1 154 ? -32.086 -0.560 32.445 1.00 84.38 154 LYS A C 1
ATOM 1257 O O . LYS A 1 154 ? -31.246 -1.335 31.989 1.00 84.38 154 LYS A O 1
ATOM 1262 N N . LYS A 1 155 ? -32.958 -0.943 33.383 1.00 85.75 155 LYS A N 1
ATOM 1263 C CA . LYS A 1 155 ? -32.992 -2.304 33.942 1.00 85.75 155 LYS A CA 1
ATOM 1264 C C . LYS A 1 155 ? -33.427 -3.339 32.899 1.00 85.75 155 LYS A C 1
ATOM 1266 O O . LYS A 1 155 ? -32.857 -4.428 32.854 1.00 85.75 155 LYS A O 1
ATOM 1271 N N . ASN A 1 156 ? -34.382 -2.983 32.042 1.00 87.06 156 ASN A N 1
ATOM 1272 C CA . ASN A 1 156 ? -34.862 -3.843 30.963 1.00 87.06 156 ASN A CA 1
ATOM 1273 C C . ASN A 1 156 ? -33.800 -4.050 29.878 1.00 87.06 156 ASN A C 1
ATOM 1275 O O . ASN A 1 156 ? -33.559 -5.193 29.501 1.00 87.06 156 ASN A O 1
ATOM 1279 N N . ILE A 1 157 ? -33.106 -2.989 29.450 1.00 85.88 157 ILE A N 1
ATOM 1280 C CA . ILE A 1 157 ? -31.990 -3.092 28.493 1.00 85.88 157 ILE A CA 1
ATOM 1281 C C . ILE A 1 157 ? -30.919 -4.043 29.036 1.00 85.88 157 ILE A C 1
ATOM 1283 O O . ILE A 1 157 ? -30.468 -4.926 28.314 1.00 85.88 157 ILE A O 1
ATOM 1287 N N . LYS A 1 158 ? -30.559 -3.922 30.322 1.00 87.12 158 LYS A N 1
ATOM 1288 C CA . LYS A 1 158 ? -29.572 -4.816 30.942 1.00 87.12 158 LYS A CA 1
ATOM 1289 C C . LYS A 1 158 ? -30.022 -6.277 30.906 1.00 87.12 158 LYS A C 1
ATOM 1291 O O . LYS A 1 158 ? -29.265 -7.138 30.482 1.00 87.12 158 LYS A O 1
ATOM 1296 N N . LYS A 1 159 ? -31.273 -6.544 31.293 1.00 90.69 159 LYS A N 1
ATOM 1297 C CA . LYS A 1 159 ? -31.840 -7.900 31.293 1.00 90.69 159 LYS A CA 1
ATOM 1298 C C . LYS A 1 159 ? -31.859 -8.517 29.890 1.00 90.69 159 LYS A C 1
ATOM 1300 O O . LYS A 1 159 ? -31.577 -9.702 29.747 1.00 90.69 159 LYS A O 1
ATOM 1305 N N . LEU A 1 160 ? -32.190 -7.726 28.870 1.00 88.38 160 LEU A N 1
ATOM 1306 C CA . LEU A 1 160 ? -32.231 -8.179 27.478 1.00 88.38 160 LEU A CA 1
ATOM 1307 C C . LEU A 1 160 ? -30.825 -8.404 26.899 1.00 88.38 160 LEU A C 1
ATOM 1309 O O . LEU A 1 160 ? -30.613 -9.375 26.175 1.00 88.38 160 LEU A O 1
ATOM 1313 N N . ALA A 1 161 ? -29.859 -7.559 27.266 1.00 89.25 161 ALA A N 1
ATOM 1314 C CA . ALA A 1 161 ? -28.456 -7.743 26.909 1.00 89.25 161 ALA A CA 1
ATOM 1315 C C . ALA A 1 161 ? -27.893 -9.041 27.516 1.00 89.25 161 ALA A C 1
ATOM 1317 O O . ALA A 1 161 ? -27.325 -9.861 26.792 1.00 89.25 161 ALA A O 1
ATOM 1318 N N . ASP A 1 162 ? -28.156 -9.281 28.808 1.00 90.00 162 ASP A N 1
ATOM 1319 C CA . ASP A 1 162 ? -27.731 -10.491 29.521 1.00 90.00 162 ASP A CA 1
ATOM 1320 C C . ASP A 1 162 ? -28.329 -11.764 28.884 1.00 90.00 162 ASP A C 1
ATOM 1322 O O . ASP A 1 162 ? -27.638 -12.771 28.740 1.00 90.00 162 ASP A O 1
ATOM 1326 N N . GLN A 1 163 ? -29.589 -11.719 28.431 1.00 89.50 163 GLN A N 1
ATOM 1327 C CA . GLN A 1 163 ? -30.244 -12.840 27.737 1.00 89.50 163 GLN A CA 1
ATOM 1328 C C . GLN A 1 163 ? -29.609 -13.185 26.384 1.00 89.50 163 GLN A C 1
ATOM 1330 O O . GLN A 1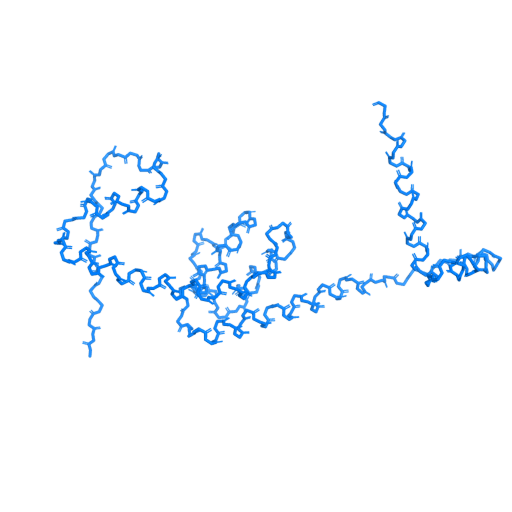 163 ? -29.650 -14.344 25.976 1.00 89.50 163 GLN A O 1
ATOM 1335 N N . ARG A 1 164 ? -29.028 -12.199 25.690 1.00 83.69 164 ARG A N 1
ATOM 1336 C CA . ARG A 1 164 ? -28.317 -12.399 24.417 1.00 83.69 164 ARG A CA 1
ATOM 1337 C C . ARG A 1 164 ? -26.807 -12.614 24.601 1.00 83.69 164 ARG A C 1
ATOM 1339 O O . ARG A 1 164 ? -26.100 -12.766 23.612 1.00 83.69 164 ARG A O 1
ATOM 1346 N N . GLY A 1 165 ? -26.307 -12.623 25.841 1.00 84.56 165 GLY A N 1
ATOM 1347 C CA . GLY A 1 165 ? -24.873 -12.723 26.135 1.00 84.56 165 GLY A CA 1
ATOM 1348 C C . GLY A 1 165 ? -24.057 -11.513 25.662 1.00 84.56 165 GLY A C 1
ATOM 1349 O O . GLY A 1 165 ? -22.849 -11.629 25.469 1.00 84.56 165 GLY A O 1
ATOM 1350 N N . LEU A 1 166 ? -24.707 -10.364 25.455 1.00 83.69 166 LEU A N 1
ATOM 1351 C CA . LEU A 1 166 ? -24.095 -9.136 24.946 1.00 83.69 166 LEU A CA 1
ATOM 1352 C C . LEU A 1 166 ? -23.882 -8.127 26.072 1.00 83.69 166 LEU A C 1
ATOM 1354 O O . LEU A 1 166 ? -24.628 -8.087 27.052 1.00 83.69 166 LEU A O 1
ATOM 1358 N N . LYS A 1 167 ? -22.898 -7.237 25.916 1.00 83.81 167 LYS A N 1
ATOM 1359 C CA . LYS A 1 167 ? -22.812 -6.059 26.788 1.00 83.81 167 LYS A CA 1
ATOM 1360 C C . LYS A 1 167 ? -23.923 -5.077 26.434 1.00 83.81 167 LYS A C 1
ATOM 1362 O O . LYS A 1 167 ? -24.338 -4.968 25.288 1.00 83.81 167 LYS A O 1
ATOM 1367 N N . MET A 1 168 ? -24.344 -4.279 27.411 1.00 80.50 168 MET A N 1
ATOM 1368 C CA . MET A 1 168 ? -25.423 -3.296 27.251 1.00 80.50 168 MET A CA 1
ATOM 1369 C C . MET A 1 168 ? -25.250 -2.362 26.039 1.00 80.50 168 MET A C 1
ATOM 1371 O O . MET A 1 168 ? -26.222 -2.098 25.345 1.00 80.50 168 MET A O 1
ATOM 1375 N N . GLY A 1 169 ? -24.027 -1.893 25.762 1.00 78.50 169 GLY A N 1
ATOM 1376 C CA . GLY A 1 169 ? -23.745 -1.076 24.573 1.00 78.50 169 GLY A CA 1
ATOM 1377 C C . GLY A 1 169 ? -23.862 -1.862 23.264 1.00 78.50 169 GLY A C 1
ATOM 1378 O O . GLY A 1 169 ? -24.522 -1.408 22.344 1.00 78.50 169 GLY A O 1
ATOM 1379 N N . GLU A 1 170 ? -23.320 -3.082 23.222 1.00 80.06 170 GLU A N 1
ATOM 1380 C CA . GLU A 1 170 ? -23.393 -3.969 22.047 1.00 80.06 170 GLU A CA 1
ATOM 1381 C C . GLU A 1 170 ? -24.839 -4.375 21.735 1.00 80.06 170 GLU A C 1
ATOM 1383 O O . GLU A 1 170 ? -25.215 -4.523 20.577 1.00 80.06 170 GLU A O 1
ATOM 1388 N N . TYR A 1 171 ? -25.668 -4.517 22.771 1.00 84.94 171 TYR A N 1
ATOM 1389 C CA . TYR A 1 171 ? -27.093 -4.777 22.620 1.00 84.94 171 TYR A CA 1
ATOM 1390 C C . TYR A 1 171 ? -27.850 -3.579 22.028 1.00 84.94 171 TYR A C 1
ATOM 1392 O O . TYR A 1 171 ? -28.715 -3.767 21.177 1.00 84.94 171 TYR A O 1
ATOM 1400 N N . ILE A 1 172 ? -27.516 -2.353 22.444 1.00 84.06 172 ILE A N 1
ATOM 1401 C CA . ILE A 1 172 ? -28.099 -1.133 21.866 1.00 84.06 172 ILE A CA 1
ATOM 1402 C C . ILE A 1 172 ? -27.690 -0.999 20.395 1.00 84.06 172 ILE A C 1
ATOM 1404 O O . ILE A 1 172 ? -28.558 -0.777 19.556 1.00 84.06 172 ILE A O 1
ATOM 1408 N N . ASP A 1 173 ? -26.410 -1.203 20.076 1.00 82.12 173 ASP A N 1
ATOM 1409 C CA . ASP A 1 173 ? -25.914 -1.162 18.696 1.00 82.12 173 ASP A CA 1
ATOM 1410 C C . ASP A 1 173 ? -26.641 -2.189 17.810 1.00 82.12 173 ASP A C 1
ATOM 1412 O O . ASP A 1 173 ? -27.049 -1.869 16.694 1.00 82.12 173 ASP A O 1
ATOM 1416 N N . ALA A 1 174 ? -26.872 -3.402 18.329 1.00 82.56 174 ALA A N 1
ATOM 1417 C CA . ALA A 1 174 ? -27.606 -4.453 17.628 1.00 82.56 174 ALA A CA 1
ATOM 1418 C C . ALA A 1 174 ? -29.071 -4.073 17.359 1.00 82.56 174 ALA A C 1
ATOM 1420 O O . ALA A 1 174 ? -29.539 -4.248 16.238 1.00 82.56 174 ALA A O 1
ATOM 1421 N N . ILE A 1 175 ? -29.783 -3.507 18.344 1.00 87.25 175 ILE A N 1
ATOM 1422 C CA . ILE A 1 175 ? -31.163 -3.034 18.138 1.00 87.25 175 ILE A CA 1
ATOM 1423 C C . ILE A 1 175 ? -31.205 -1.929 17.082 1.00 87.25 175 ILE A C 1
ATOM 1425 O O . ILE A 1 175 ? -32.076 -1.937 16.219 1.00 87.25 175 ILE A O 1
ATOM 1429 N N . VAL A 1 176 ? -30.282 -0.967 17.148 1.00 83.75 176 VAL A N 1
ATOM 1430 C CA . VAL A 1 176 ? -30.247 0.154 16.199 1.00 83.75 176 VAL A CA 1
ATOM 1431 C C . VAL A 1 176 ? -29.942 -0.343 14.785 1.00 83.75 176 VAL A C 1
ATOM 1433 O O . VAL A 1 176 ? -30.534 0.153 13.829 1.00 83.75 176 VAL A O 1
ATOM 1436 N N . ALA A 1 177 ? -29.060 -1.334 14.635 1.00 81.31 177 ALA A N 1
ATOM 1437 C CA . ALA A 1 177 ? -28.786 -1.967 13.349 1.00 81.31 177 ALA A CA 1
ATOM 1438 C C . ALA A 1 177 ? -30.012 -2.721 12.800 1.00 81.31 177 ALA A C 1
ATOM 1440 O O . ALA A 1 177 ? -30.396 -2.485 11.656 1.00 81.31 177 ALA A O 1
ATOM 1441 N N . GLU A 1 178 ? -30.660 -3.552 13.627 1.00 84.69 178 GLU A N 1
ATOM 1442 C CA . GLU A 1 178 ? -31.888 -4.284 13.272 1.00 84.69 178 GLU A CA 1
ATOM 1443 C C . GLU A 1 178 ? -33.020 -3.319 12.859 1.00 84.69 178 GLU A C 1
ATOM 1445 O O . GLU A 1 178 ? -33.699 -3.528 11.851 1.00 84.69 178 GLU A O 1
ATOM 1450 N N . ASP A 1 179 ? -33.221 -2.228 13.604 1.00 83.12 179 ASP A N 1
ATOM 1451 C CA . ASP A 1 179 ? -34.283 -1.261 13.307 1.00 83.12 179 ASP A CA 1
ATOM 1452 C C . ASP A 1 179 ? -33.972 -0.425 12.058 1.00 83.12 179 ASP A C 1
ATOM 1454 O O . ASP A 1 179 ? -34.868 -0.132 11.266 1.00 83.12 179 ASP A O 1
ATOM 1458 N N . LYS A 1 180 ? -32.696 -0.107 11.811 1.00 77.81 180 LYS A N 1
ATOM 1459 C CA . LYS A 1 180 ? -32.261 0.576 10.587 1.00 77.81 180 LYS A CA 1
ATOM 1460 C C . LYS A 1 180 ? -32.545 -0.260 9.336 1.00 77.81 180 LYS A C 1
ATOM 1462 O O . LYS A 1 180 ? -33.012 0.296 8.343 1.00 77.81 180 LYS A O 1
ATOM 1467 N N . GLU A 1 181 ? -32.300 -1.570 9.382 1.00 77.62 181 GLU A N 1
ATOM 1468 C CA . GLU A 1 181 ? -32.659 -2.489 8.291 1.00 77.62 181 GLU A CA 1
ATOM 1469 C C . GLU A 1 181 ? -34.178 -2.550 8.084 1.00 77.62 181 GLU A C 1
ATOM 1471 O O . GLU A 1 181 ? -34.653 -2.498 6.949 1.00 77.62 181 GLU A O 1
ATOM 1476 N N . ARG A 1 182 ? -34.954 -2.565 9.174 1.00 77.19 182 ARG A N 1
ATOM 1477 C CA . ARG A 1 182 ? -36.421 -2.578 9.120 1.00 77.19 182 ARG A CA 1
ATOM 1478 C C . ARG A 1 182 ? -37.015 -1.300 8.519 1.00 77.19 182 ARG A C 1
ATOM 1480 O O . ARG A 1 182 ? -37.967 -1.386 7.749 1.00 77.19 182 ARG A O 1
ATOM 1487 N N . VAL A 1 183 ? -36.476 -0.130 8.860 1.00 75.12 183 VAL A N 1
ATOM 1488 C CA . VAL A 1 183 ? -36.971 1.171 8.370 1.00 75.12 183 VAL A CA 1
ATOM 1489 C C . VAL A 1 183 ? -36.559 1.418 6.913 1.00 75.12 183 VAL A C 1
ATOM 1491 O O . VAL A 1 183 ? -37.369 1.887 6.112 1.00 75.12 183 VAL A O 1
ATOM 1494 N N . LEU A 1 184 ? -35.329 1.058 6.527 1.00 59.78 184 LEU A N 1
ATOM 1495 C CA . LEU A 1 184 ? -34.862 1.209 5.142 1.00 59.78 184 LEU A CA 1
ATOM 1496 C C . LEU A 1 184 ? -35.479 0.175 4.187 1.00 59.78 184 LEU A C 1
ATOM 1498 O O . LEU A 1 184 ? -35.738 0.513 3.037 1.00 59.78 184 LEU A O 1
ATOM 1502 N N . GLY A 1 185 ? -35.808 -1.031 4.659 1.00 57.44 185 GLY A N 1
ATOM 1503 C CA . GLY A 1 185 ? -36.546 -2.034 3.878 1.00 57.44 185 GLY A CA 1
ATOM 1504 C C . GLY A 1 185 ? -38.023 -1.696 3.618 1.00 57.44 185 GLY A C 1
ATOM 1505 O O . GLY A 1 185 ? -38.669 -2.378 2.832 1.00 57.44 185 GLY A O 1
ATOM 1506 N N . GLN A 1 186 ? -38.568 -0.652 4.254 1.00 52.88 186 GLN A N 1
ATOM 1507 C CA . GLN A 1 186 ? -39.927 -0.144 4.007 1.00 52.88 186 GLN A CA 1
ATOM 1508 C C . GLN A 1 186 ? -39.951 1.120 3.125 1.00 52.88 186 GLN A C 1
ATOM 1510 O O . GLN A 1 186 ? -41.014 1.703 2.926 1.00 52.88 186 GLN A O 1
ATOM 1515 N N . SER A 1 187 ? -38.794 1.550 2.606 1.00 43.22 187 SER A N 1
ATOM 1516 C CA . SER A 1 187 ? -38.636 2.793 1.831 1.00 43.22 187 SER A CA 1
ATOM 1517 C C . SER A 1 187 ? -38.434 2.577 0.321 1.00 43.22 187 SER A C 1
ATOM 1519 O O . SER A 1 187 ? -38.006 3.504 -0.362 1.00 43.22 187 SER A O 1
ATOM 1521 N N . GLU A 1 188 ? -38.743 1.393 -0.212 1.00 35.31 188 GLU A N 1
ATOM 1522 C CA . GLU A 1 188 ? -38.883 1.168 -1.660 1.00 35.31 188 GLU A CA 1
ATOM 1523 C C . GLU A 1 188 ? -40.371 0.999 -2.020 1.00 35.31 188 GLU A C 1
ATOM 1525 O O . GLU A 1 188 ? -40.954 -0.048 -1.725 1.00 35.31 188 GLU A O 1
ATOM 1530 N N . PRO A 1 189 ? -41.015 2.023 -2.610 1.00 46.09 189 PRO A N 1
ATOM 1531 C CA . PRO A 1 189 ? -42.144 1.835 -3.514 1.00 46.09 189 PRO A CA 1
ATOM 1532 C C . PRO A 1 189 ? -41.694 1.408 -4.919 1.00 46.09 189 PRO A C 1
ATOM 1534 O O . PRO A 1 189 ? -40.635 1.891 -5.387 1.00 46.09 189 PRO A O 1
#

Foldseek 3Di:
DDDPPDDPPPPDPDPDDCVVDDPVVSVVVSLVPDPDDPVVSVVVVVVVVVLVVLLVVCVVLCVVDDLVPPVLLVVLLVVCCPDPLVVQADPVLNDDPGSVSSVVRNSSSLSSDPDDPVVSSVSSVVSVVVVVVVVVVVVVPPPPDPDDDDPVVVVVLCVVCVVVVHDSSVSVVVVVVVVVCVVVVVPDD

Radius of gyration: 27.06 Å; chains: 1; bounding box: 77×27×72 Å